Protein AF-0000000066932330 (afdb_homodimer)

Radius of gyration: 17.13 Å; Cα contacts (8 Å, |Δi|>4): 441; chains: 2; bounding box: 36×44×40 Å

InterPro domains:
  IPR007138 Antibiotic biosynthesis monooxygenase domain [PF03992] (17-86)
  IPR007138 Antibiotic biosynthesis monooxygenase domain [PS51725] (13-103)
  IPR011008 Dimeric alpha-beta barrel [SSF54909] (15-102)

Nearest PDB structures (foldseek):
  1x7v-assembly3_C  TM=9.045E-01  e=4.503E-08  Pseudomonas aeruginosa
  4dpo-assembly1_B  TM=8.672E-01  e=2.760E-07  Methanosarcina mazei Go1
  4zos-assembly1_C  TM=8.569E-01  e=6.624E-07  Yersinia enterocolitica subsp. enterocolitica 8081
  4hl9-assembly4_H  TM=8.997E-01  e=1.318E-06  Rhodospirillum rubrum ATCC 11170
  4zos-assembly2_B  TM=8.573E-01  e=3.162E-06  Yersinia enterocolitica subsp. enterocolitica 8081

pLDDT: mean 97.31, std 4.29, range [65.5, 98.94]

Solvent-accessible surface area (backbone atoms only — not comparable to full-atom values): 11302 Å² total; per-residue (Å²): 104,78,77,64,72,66,87,69,52,70,50,64,36,33,38,45,39,61,44,41,30,28,91,93,22,29,71,61,39,47,52,41,51,18,43,42,45,41,54,46,76,75,34,87,36,48,76,42,77,46,42,25,59,38,92,89,40,73,38,35,32,46,38,40,34,27,30,57,16,35,68,38,48,54,52,53,62,65,32,67,58,38,47,49,48,49,62,59,74,29,58,62,55,75,53,72,53,42,78,34,52,69,64,61,59,103,104,78,76,64,73,65,86,68,52,70,50,63,35,32,37,44,38,61,44,42,31,26,91,92,22,28,70,61,40,47,53,42,52,17,42,41,45,40,54,44,76,75,34,87,36,47,77,41,78,46,43,26,59,37,90,89,39,73,38,35,32,45,39,41,35,28,30,56,16,35,67,37,49,55,53,53,61,64,33,68,57,38,47,50,48,49,60,59,74,30,58,60,55,73,52,71,52,42,80,33,52,68,63,60,57,103

Foldseek 3Di:
DDADDDDWFAAKWKKWWKFFFDVPCLVVLVVLLVVLVVVVVPQPQKPDWDKDADPVHSRMITTMTMGRTDVSVVVSCPDPSNVCSV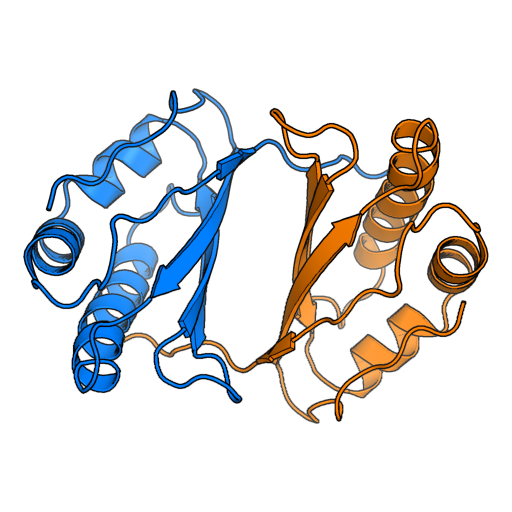VVNTTPDHMYMDIGHDDDDD/DDADDDDWFAAKWKKWWKFFFDVPCLVVLVVLLVVLVVVVVPQPQKPDWDKDADPVHSRMITTMTMGRTDVSVVVSCPDPSNVCSVVVNGTPDHMYMDIGHDDDDD

Structure (mmCIF, N/CA/C/O backbone):
data_AF-0000000066932330-model_v1
#
loop_
_entity.id
_entity.type
_entity.pdbx_description
1 polymer 'ABM domain-containing protein'
#
loop_
_atom_site.group_PDB
_atom_site.id
_atom_site.type_symbol
_atom_site.label_atom_id
_atom_site.label_alt_id
_atom_site.label_comp_id
_atom_site.label_asym_id
_atom_site.label_entity_id
_atom_site.label_seq_id
_atom_site.pdbx_PDB_ins_code
_atom_site.Cartn_x
_atom_site.Cartn_y
_atom_site.Cartn_z
_atom_site.occupancy
_atom_site.B_iso_or_equiv
_atom_site.auth_seq_id
_atom_site.auth_comp_id
_atom_site.auth_asym_id
_atom_site.auth_atom_id
_atom_site.pdbx_PDB_model_num
ATOM 1 N N . MET A 1 1 ? 3.508 -11.891 -22.109 1 65.5 1 MET A N 1
ATOM 2 C CA . MET A 1 1 ? 3.492 -10.438 -22.25 1 65.5 1 MET A CA 1
ATOM 3 C C . MET A 1 1 ? 4.676 -9.812 -21.516 1 65.5 1 MET A C 1
ATOM 5 O O . MET A 1 1 ? 5.141 -10.344 -20.516 1 65.5 1 MET A O 1
ATOM 9 N N . SER A 1 2 ? 5.246 -8.906 -22.203 1 75.62 2 SER A N 1
ATOM 10 C CA . SER A 1 2 ? 6.438 -8.289 -21.641 1 75.62 2 SER A CA 1
ATOM 11 C C . SER A 1 2 ? 6.07 -7.242 -20.578 1 75.62 2 SER A C 1
ATOM 13 O O . SER A 1 2 ? 5.148 -6.449 -20.781 1 75.62 2 SER A O 1
ATOM 15 N N . VAL A 1 3 ? 6.613 -7.41 -19.359 1 81.19 3 VAL A N 1
ATOM 16 C CA . VAL A 1 3 ? 6.441 -6.379 -18.344 1 81.19 3 VAL A CA 1
ATOM 17 C C . VAL A 1 3 ? 7.504 -5.297 -18.516 1 81.19 3 VAL A C 1
ATOM 19 O O . VAL A 1 3 ? 8.703 -5.59 -18.547 1 81.19 3 VAL A O 1
ATOM 22 N N . GLU A 1 4 ? 7.039 -4.09 -18.797 1 88.88 4 GLU A N 1
ATOM 23 C CA . GLU A 1 4 ? 7.953 -2.959 -18.891 1 88.88 4 GLU A CA 1
ATOM 24 C C . GLU A 1 4 ? 8.07 -2.219 -17.562 1 88.88 4 GLU A C 1
ATOM 26 O O . GLU A 1 4 ? 7.062 -1.93 -16.922 1 88.88 4 GLU A O 1
ATOM 31 N N . PHE A 1 5 ? 9.336 -1.978 -17.281 1 94.88 5 PHE A N 1
ATOM 32 C CA . PHE A 1 5 ? 9.578 -1.285 -16.016 1 94.88 5 PHE A CA 1
ATOM 33 C C . PHE A 1 5 ? 10.117 0.12 -16.266 1 94.88 5 PHE A C 1
ATOM 35 O O . PHE A 1 5 ? 10.875 0.339 -17.219 1 94.88 5 PHE A O 1
ATOM 42 N N . PRO A 1 6 ? 9.68 1.062 -15.492 1 95.69 6 PRO A N 1
ATOM 43 C CA . PRO A 1 6 ? 10.406 2.332 -15.5 1 95.69 6 PRO A CA 1
ATOM 44 C C . PRO A 1 6 ? 11.867 2.182 -15.07 1 95.69 6 PRO A C 1
ATOM 46 O O . PRO A 1 6 ? 12.273 1.105 -14.625 1 95.69 6 PRO A O 1
ATOM 49 N N . PRO A 1 7 ? 12.672 3.223 -15.273 1 96.94 7 PRO A N 1
ATOM 50 C CA . PRO A 1 7 ? 14.047 3.135 -14.766 1 96.94 7 PRO A CA 1
ATOM 51 C C . PRO A 1 7 ? 14.102 2.727 -13.297 1 96.94 7 PRO A C 1
ATOM 53 O O . PRO A 1 7 ? 13.352 3.25 -12.477 1 96.94 7 PRO A O 1
ATOM 56 N N . ILE A 1 8 ? 14.883 1.851 -13.008 1 98.06 8 ILE A N 1
ATOM 57 C CA . ILE A 1 8 ? 14.961 1.277 -11.672 1 98.06 8 ILE A CA 1
ATOM 58 C C . ILE A 1 8 ? 15.891 2.123 -10.797 1 98.06 8 ILE A C 1
ATOM 60 O O . ILE A 1 8 ? 17.062 2.297 -11.125 1 98.06 8 ILE A O 1
ATOM 64 N N . PRO A 1 9 ? 15.461 2.566 -9.695 1 98.56 9 PRO A N 1
ATOM 65 C CA . PRO A 1 9 ? 16.312 3.375 -8.828 1 98.56 9 PRO A CA 1
ATOM 66 C C . PRO A 1 9 ? 17.453 2.568 -8.203 1 98.56 9 PRO A C 1
ATOM 68 O O . PRO A 1 9 ? 17.266 1.4 -7.852 1 98.56 9 PRO A O 1
ATOM 71 N N . GLU A 1 10 ? 18.562 3.246 -7.941 1 98.44 10 GLU A N 1
ATOM 72 C CA . GLU A 1 10 ? 19.703 2.602 -7.316 1 98.44 10 GLU A CA 1
ATOM 73 C C . GLU A 1 10 ? 19.5 2.441 -5.812 1 98.44 10 GLU A C 1
ATOM 75 O O . GLU A 1 10 ? 19.922 1.447 -5.223 1 98.44 10 GLU A O 1
ATOM 80 N N . GLY A 1 11 ? 18.922 3.375 -5.18 1 98.44 11 GLY A N 1
ATOM 81 C CA . GLY A 1 11 ? 18.641 3.303 -3.754 1 98.44 11 GLY A CA 1
ATOM 82 C C . GLY A 1 11 ? 17.266 2.732 -3.449 1 98.44 11 GLY A C 1
ATOM 83 O O . GLY A 1 11 ? 16.594 2.217 -4.344 1 98.44 11 GLY A O 1
ATOM 84 N N . GLN A 1 12 ? 16.875 2.82 -2.16 1 98.81 12 GLN A N 1
ATOM 85 C CA . GLN A 1 12 ? 15.602 2.26 -1.726 1 98.81 12 GLN A CA 1
ATOM 86 C C . GLN A 1 12 ? 1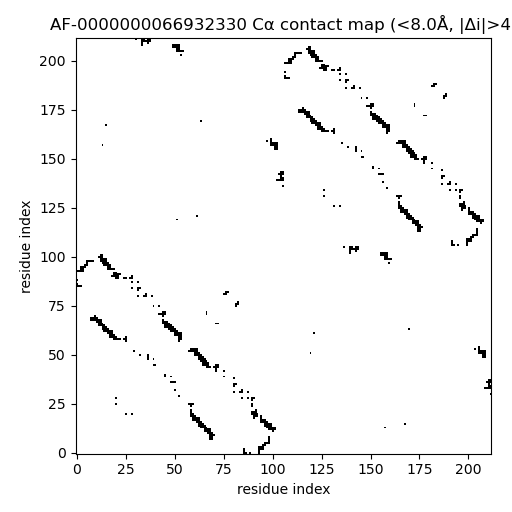4.43 2.924 -2.451 1 98.81 12 GLN A C 1
ATOM 88 O O . GLN A 1 12 ? 14.414 4.145 -2.615 1 98.81 12 GLN A O 1
ATOM 93 N N . PHE A 1 13 ? 13.461 2.127 -2.898 1 98.88 13 PHE A N 1
ATOM 94 C CA . PHE A 1 13 ? 12.281 2.672 -3.559 1 98.88 13 PHE A CA 1
ATOM 95 C C . PHE A 1 13 ? 11.047 1.823 -3.256 1 98.88 13 PHE A C 1
ATOM 97 O O . PHE A 1 13 ? 11.164 0.736 -2.686 1 98.88 13 PHE A O 1
ATOM 104 N N 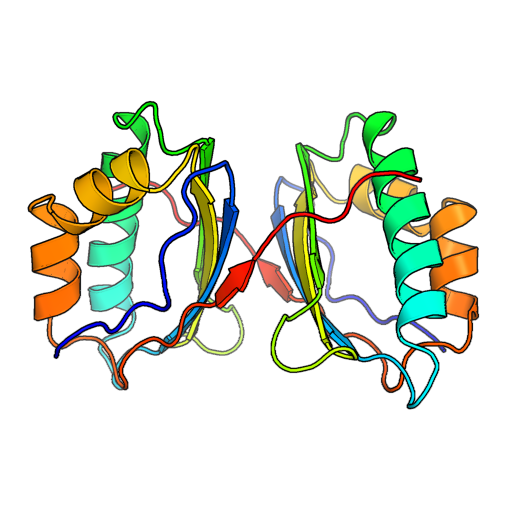. GLU A 1 14 ? 9.906 2.453 -3.592 1 98.94 14 GLU A N 1
ATOM 105 C CA . GLU A 1 14 ? 8.609 1.797 -3.453 1 98.94 14 GLU A CA 1
ATOM 106 C C . GLU A 1 14 ? 7.957 1.57 -4.812 1 98.94 14 GLU A C 1
ATOM 108 O O . GLU A 1 14 ? 8.102 2.393 -5.719 1 98.94 14 GLU A O 1
ATOM 113 N N . LEU A 1 15 ? 7.316 0.416 -4.926 1 98.88 15 LEU A N 1
ATOM 114 C CA . LEU A 1 15 ? 6.566 0.069 -6.125 1 98.88 15 LEU A CA 1
ATOM 115 C C . LEU A 1 15 ? 5.066 0.039 -5.836 1 98.88 15 LEU A C 1
ATOM 117 O O . LEU A 1 15 ? 4.629 -0.578 -4.863 1 98.88 15 LEU A O 1
ATOM 121 N N . TYR A 1 16 ? 4.254 0.833 -6.582 1 98.81 16 TYR A N 1
ATOM 122 C CA . TYR A 1 16 ? 2.797 0.838 -6.566 1 98.81 16 TYR A CA 1
ATOM 123 C C . TYR A 1 16 ? 2.236 0.376 -7.906 1 98.81 16 TYR A C 1
ATOM 125 O O . TYR A 1 16 ? 2.645 0.867 -8.961 1 98.81 16 TYR A O 1
ATOM 133 N N . ALA A 1 17 ? 1.302 -0.577 -7.867 1 98.31 17 ALA A N 1
ATOM 134 C CA . ALA A 1 17 ? 0.747 -1.07 -9.125 1 98.31 17 ALA A CA 1
ATOM 135 C C . ALA A 1 17 ? -0.633 -1.686 -8.914 1 98.31 17 ALA A C 1
ATOM 137 O O . ALA A 1 17 ? -1.008 -2.01 -7.785 1 98.31 17 ALA A O 1
ATOM 138 N N . ASP A 1 18 ? -1.392 -1.74 -9.961 1 98.44 18 ASP A N 1
ATOM 139 C CA . ASP A 1 18 ? -2.619 -2.52 -10.078 1 98.44 18 ASP A CA 1
ATOM 140 C C . ASP A 1 18 ? -2.465 -3.631 -11.117 1 98.44 18 ASP A C 1
ATOM 142 O O . ASP A 1 18 ? -1.883 -3.418 -12.18 1 98.44 18 ASP A O 1
ATOM 146 N N . LEU A 1 19 ? -2.889 -4.785 -10.695 1 98.56 19 LEU A N 1
ATOM 147 C CA . LEU A 1 19 ? -2.943 -5.914 -11.617 1 98.56 19 LEU A CA 1
ATOM 148 C C . LEU A 1 19 ? -4.387 -6.301 -11.914 1 98.56 19 LEU A C 1
ATOM 150 O O . LEU A 1 19 ? -5.234 -6.305 -11.023 1 98.56 19 LEU A O 1
ATOM 154 N N . TYR A 1 20 ? -4.652 -6.59 -13.195 1 98.62 20 TYR A N 1
ATOM 155 C CA . TYR A 1 20 ? -5.98 -7.035 -13.602 1 98.62 20 TYR A CA 1
ATOM 156 C C . TYR A 1 20 ? -5.91 -8.391 -14.297 1 98.62 20 TYR A C 1
ATOM 158 O O . TYR A 1 20 ? -5.188 -8.562 -15.281 1 98.62 20 TYR A O 1
ATOM 166 N N . ALA A 1 21 ? -6.668 -9.336 -13.758 1 98.75 21 ALA A N 1
ATOM 167 C CA . ALA A 1 21 ? -6.77 -10.664 -14.359 1 98.75 21 ALA A CA 1
ATOM 168 C C . ALA A 1 21 ? -7.727 -10.664 -15.547 1 98.75 21 ALA A C 1
ATOM 170 O O . ALA A 1 21 ? -8.688 -9.891 -15.578 1 98.75 21 ALA A O 1
ATOM 171 N N . LYS A 1 22 ? -7.438 -11.562 -16.484 1 98.5 22 LYS A N 1
ATOM 172 C CA . LYS A 1 22 ? -8.438 -11.875 -17.5 1 98.5 22 LYS A CA 1
ATOM 173 C C . LYS A 1 22 ? -9.695 -12.453 -16.875 1 98.5 22 LYS A C 1
ATOM 175 O O . LYS A 1 22 ? -9.641 -13.07 -15.812 1 98.5 22 LYS A O 1
ATOM 180 N N . ASP A 1 23 ? -10.805 -12.219 -17.594 1 98 23 ASP A N 1
ATOM 181 C CA . ASP A 1 23 ? -12.055 -12.797 -17.109 1 98 23 ASP A CA 1
ATOM 182 C C . ASP A 1 23 ? -11.906 -14.297 -16.875 1 98 23 ASP A C 1
ATOM 184 O O . ASP A 1 23 ? -11.414 -15.023 -17.734 1 98 23 ASP A O 1
ATOM 188 N N . GLY A 1 24 ? -12.266 -14.688 -15.625 1 97.38 24 GLY A N 1
ATOM 189 C CA . GLY A 1 24 ? -12.242 -16.094 -15.281 1 97.38 24 GLY A CA 1
ATOM 190 C C . GLY A 1 24 ? -10.883 -16.578 -14.812 1 97.38 24 GLY A C 1
ATOM 191 O O . GLY A 1 24 ? -10.719 -17.734 -14.422 1 97.38 24 GLY A O 1
ATOM 192 N N . ARG A 1 25 ? -9.914 -15.688 -14.742 1 98.25 25 ARG A N 1
ATOM 193 C CA . ARG A 1 25 ? -8.555 -16.109 -14.406 1 98.25 25 ARG A CA 1
ATOM 194 C C . ARG A 1 25 ? -8.117 -15.523 -13.07 1 98.25 25 ARG A C 1
ATOM 196 O O . ARG A 1 25 ? -6.93 -15.555 -12.734 1 98.25 25 ARG A O 1
ATOM 203 N N . GLY A 1 26 ? -9.031 -14.945 -12.375 1 98.38 26 GLY A N 1
ATOM 204 C CA . GLY A 1 26 ? -8.711 -14.328 -11.094 1 98.38 26 GLY A CA 1
ATOM 205 C C . GLY A 1 26 ? -8.023 -15.281 -10.133 1 98.38 26 GLY A C 1
ATOM 206 O O . GLY A 1 26 ? -6.98 -14.953 -9.562 1 98.38 26 GLY A O 1
ATOM 207 N N . ASP A 1 27 ? -8.625 -16.469 -9.922 1 98.56 27 ASP A N 1
ATOM 208 C CA . ASP A 1 27 ? -8.055 -17.453 -9.016 1 98.56 27 ASP A CA 1
ATOM 209 C C . ASP A 1 27 ? -6.684 -17.922 -9.5 1 98.56 27 ASP A C 1
ATOM 211 O O . ASP A 1 27 ? -5.785 -18.172 -8.688 1 98.56 27 ASP A O 1
ATOM 215 N N . ASP A 1 28 ? -6.566 -18.094 -10.781 1 98.31 28 ASP A N 1
ATOM 216 C CA . ASP A 1 28 ? -5.289 -18.469 -11.375 1 98.31 28 ASP A CA 1
ATOM 217 C C . ASP A 1 28 ? -4.215 -17.422 -11.086 1 98.31 28 ASP A C 1
ATOM 219 O O . ASP A 1 28 ? -3.121 -17.766 -10.625 1 98.31 28 ASP A O 1
ATOM 223 N N . LEU A 1 29 ? -4.539 -16.172 -11.344 1 98.62 29 LEU A N 1
ATOM 224 C CA . LEU A 1 29 ? -3.605 -15.086 -11.055 1 98.62 29 LEU A CA 1
ATOM 225 C C . LEU A 1 29 ? -3.232 -15.062 -9.578 1 98.62 29 LEU A C 1
ATOM 227 O O . LEU A 1 29 ? -2.061 -14.906 -9.234 1 98.62 29 LEU A O 1
ATOM 231 N N . GLU A 1 30 ? -4.195 -15.234 -8.75 1 98.81 30 GLU A N 1
ATOM 232 C CA . GLU A 1 30 ? -3.93 -15.234 -7.316 1 98.81 30 GLU A CA 1
ATOM 233 C C . GLU A 1 30 ? -2.887 -16.297 -6.953 1 98.81 30 GLU A C 1
ATOM 235 O O . GLU A 1 30 ? -2.01 -16.047 -6.121 1 98.81 30 GLU A O 1
ATOM 240 N N . ARG A 1 31 ? -3.002 -17.438 -7.535 1 98.75 31 ARG A N 1
ATOM 241 C CA . ARG A 1 31 ? -2.053 -18.5 -7.234 1 98.75 31 ARG A CA 1
ATOM 242 C C . ARG A 1 31 ? -0.626 -18.078 -7.562 1 98.75 31 ARG A C 1
ATOM 244 O O . ARG A 1 31 ? 0.295 -18.312 -6.781 1 98.75 31 ARG A O 1
ATOM 251 N N . TYR A 1 32 ? -0.426 -17.453 -8.703 1 98.69 32 TYR A N 1
ATOM 252 C CA . TYR A 1 32 ? 0.896 -16.953 -9.078 1 98.69 32 TYR A CA 1
ATOM 253 C C . TYR A 1 32 ? 1.373 -15.891 -8.094 1 98.69 32 TYR A C 1
ATOM 255 O O . TYR A 1 32 ? 2.543 -15.875 -7.703 1 98.69 32 TYR A O 1
ATOM 263 N N . LEU A 1 33 ? 0.458 -15.023 -7.691 1 98.81 33 LEU A N 1
ATOM 264 C CA . LEU A 1 33 ? 0.828 -13.922 -6.809 1 98.81 33 LEU A CA 1
ATOM 265 C C . LEU A 1 33 ? 1.19 -14.43 -5.418 1 98.81 33 LEU A C 1
ATOM 267 O O . LEU A 1 33 ? 2.111 -13.914 -4.781 1 98.81 33 LEU A O 1
ATOM 271 N N . ARG A 1 34 ? 0.48 -15.438 -4.973 1 98.88 34 ARG A N 1
ATOM 272 C CA . ARG A 1 34 ? 0.799 -16.047 -3.686 1 98.88 34 ARG A CA 1
ATOM 273 C C . ARG A 1 34 ? 2.156 -16.734 -3.727 1 98.88 34 ARG A C 1
ATOM 275 O O . ARG A 1 34 ? 2.875 -16.766 -2.727 1 98.88 34 ARG A O 1
ATOM 282 N N . ALA A 1 35 ? 2.514 -17.328 -4.82 1 98.81 35 ALA A N 1
ATOM 283 C CA . ALA A 1 35 ? 3.842 -17.906 -4.996 1 98.81 35 ALA A CA 1
ATOM 284 C C . ALA A 1 35 ? 4.922 -16.828 -4.934 1 98.81 35 ALA A C 1
ATOM 286 O O . ALA A 1 35 ? 5.992 -17.047 -4.359 1 98.81 35 ALA A O 1
ATOM 287 N N . LEU A 1 36 ? 4.684 -15.695 -5.547 1 98.75 36 LEU A N 1
ATOM 288 C CA . LEU A 1 36 ? 5.617 -14.578 -5.477 1 98.75 36 LEU A CA 1
ATOM 289 C C . LEU A 1 36 ? 5.785 -14.102 -4.035 1 98.75 36 LEU A C 1
ATOM 291 O O . LEU A 1 36 ? 6.902 -13.805 -3.604 1 98.75 36 LEU A O 1
ATOM 295 N N . LYS A 1 37 ? 4.672 -14 -3.363 1 98.69 37 LYS A N 1
ATOM 296 C CA . LYS A 1 37 ? 4.742 -13.609 -1.957 1 98.69 37 LYS A CA 1
ATOM 297 C C . LYS A 1 37 ? 5.648 -14.555 -1.169 1 98.69 37 LYS A C 1
ATOM 299 O O . LYS A 1 37 ? 6.488 -14.102 -0.388 1 98.69 37 LYS A O 1
ATOM 304 N N . ARG A 1 38 ? 5.48 -15.836 -1.378 1 98.62 38 ARG A N 1
ATOM 305 C CA . ARG A 1 38 ? 6.328 -16.812 -0.714 1 98.62 38 ARG A CA 1
ATOM 306 C C . ARG A 1 38 ? 7.797 -16.609 -1.066 1 98.62 38 ARG A C 1
ATOM 308 O O . ARG A 1 38 ? 8.664 -16.625 -0.189 1 98.62 38 ARG A O 1
ATOM 315 N N . LEU A 1 39 ? 8.094 -16.391 -2.279 1 98.62 39 LEU A N 1
ATOM 316 C CA . LEU A 1 39 ? 9.453 -16.172 -2.76 1 98.62 39 LEU A CA 1
ATOM 317 C C . LEU A 1 39 ? 10.117 -15.016 -2.021 1 98.62 39 LEU A C 1
ATOM 319 O O . LEU A 1 39 ? 11.266 -15.117 -1.601 1 98.62 39 LEU A O 1
ATOM 323 N N . THR A 1 40 ? 9.391 -13.891 -1.846 1 98.44 40 THR A N 1
ATOM 324 C CA . THR A 1 40 ? 9.984 -12.664 -1.331 1 98.44 40 THR A CA 1
ATOM 325 C C . THR A 1 40 ? 10.367 -12.82 0.137 1 98.44 40 THR A C 1
ATOM 327 O O . THR A 1 40 ? 11.172 -12.047 0.657 1 98.44 40 THR A O 1
ATOM 330 N N . GLU A 1 41 ? 9.805 -13.844 0.812 1 97.25 41 GLU A N 1
ATOM 331 C CA . GLU A 1 41 ? 10.18 -14.117 2.195 1 97.25 41 GLU A CA 1
ATOM 332 C C . GLU A 1 41 ? 11.656 -14.5 2.303 1 97.25 41 GLU A C 1
ATOM 334 O O . GLU A 1 41 ? 12.258 -14.359 3.367 1 97.25 41 GLU A O 1
ATOM 339 N N . SER A 1 42 ? 12.219 -14.953 1.206 1 97.31 42 SER A N 1
ATOM 340 C CA . SER A 1 42 ? 13.609 -15.391 1.217 1 97.31 42 SER A CA 1
ATOM 341 C C . SER A 1 42 ? 14.508 -14.398 0.488 1 97.31 42 SER A C 1
ATOM 343 O O . SER A 1 42 ? 15.695 -14.672 0.271 1 97.31 42 SER A O 1
ATOM 345 N N . GLU A 1 43 ? 14.039 -13.234 0.158 1 98.44 43 GLU A N 1
ATOM 346 C CA . GLU A 1 43 ? 14.789 -12.219 -0.582 1 98.44 43 GLU A CA 1
ATOM 347 C C . GLU A 1 43 ? 15.125 -11.023 0.304 1 98.44 43 GLU A C 1
ATOM 349 O O . GLU A 1 43 ? 14.312 -10.109 0.456 1 98.44 43 GLU A O 1
ATOM 354 N N . PRO A 1 44 ? 16.312 -10.992 0.817 1 96.81 44 PRO A N 1
ATOM 355 C CA . PRO A 1 44 ? 16.656 -9.992 1.837 1 96.81 44 PRO A CA 1
ATOM 356 C C . PRO A 1 44 ? 16.516 -8.562 1.327 1 96.81 44 PRO A C 1
ATOM 358 O O . PRO A 1 44 ? 16.328 -7.637 2.119 1 96.81 44 PRO A O 1
ATOM 361 N N . GLY A 1 45 ? 16.625 -8.305 -0.016 1 98.38 45 GLY A N 1
ATOM 362 C CA . GLY A 1 45 ? 16.516 -6.961 -0.563 1 98.38 45 GLY A CA 1
ATOM 363 C C . GLY A 1 45 ? 15.086 -6.516 -0.776 1 98.38 45 GLY A C 1
ATOM 364 O O . GLY A 1 45 ? 14.836 -5.395 -1.224 1 98.38 45 GLY A O 1
ATOM 365 N N . VAL A 1 46 ? 14.109 -7.426 -0.5 1 98.69 46 VAL A N 1
ATOM 366 C CA . VAL A 1 46 ? 12.688 -7.09 -0.509 1 98.69 46 VAL A CA 1
ATOM 367 C C . VAL A 1 46 ? 12.234 -6.734 0.904 1 98.69 46 VAL A C 1
ATOM 369 O O . VAL A 1 46 ? 12.109 -7.613 1.762 1 98.69 46 VAL A O 1
ATOM 372 N N . LEU A 1 47 ? 11.922 -5.5 1.149 1 98.62 47 LEU A N 1
ATOM 373 C CA . LEU A 1 47 ? 11.617 -4.996 2.484 1 98.62 47 LEU A CA 1
ATOM 374 C C . LEU A 1 47 ? 10.133 -5.137 2.791 1 98.62 47 LEU A C 1
ATOM 376 O O . LEU A 1 47 ? 9.742 -5.289 3.953 1 98.62 47 LEU A O 1
ATOM 380 N N . GLU A 1 48 ? 9.375 -4.922 1.8 1 98.62 48 GLU A N 1
ATOM 381 C CA . GLU A 1 48 ? 7.926 -5.086 1.861 1 98.62 48 GLU A CA 1
ATOM 382 C C . GLU A 1 48 ? 7.379 -5.664 0.56 1 98.62 48 GLU A C 1
ATOM 384 O O . GLU A 1 48 ? 7.82 -5.289 -0.527 1 98.62 48 GLU A O 1
ATOM 389 N N . TYR A 1 49 ? 6.465 -6.637 0.669 1 98.81 49 TYR A N 1
ATOM 390 C CA . TYR A 1 49 ? 5.746 -7.219 -0.458 1 98.81 49 TYR A CA 1
ATOM 391 C C . TYR A 1 49 ? 4.289 -7.488 -0.096 1 98.81 49 TYR A C 1
ATOM 393 O O . TYR A 1 49 ? 3.963 -8.555 0.437 1 98.81 49 TYR A O 1
ATOM 401 N N . ALA A 1 50 ? 3.457 -6.539 -0.469 1 98.81 50 ALA A N 1
ATOM 402 C CA . ALA A 1 50 ? 2.043 -6.609 -0.11 1 98.81 50 ALA A CA 1
ATOM 403 C C . ALA A 1 50 ? 1.166 -6.723 -1.354 1 98.81 50 ALA A C 1
ATOM 405 O O . ALA A 1 50 ? 1.324 -5.953 -2.305 1 98.81 50 ALA A O 1
ATOM 406 N N . ILE A 1 51 ? 0.269 -7.676 -1.361 1 98.88 51 ILE A N 1
ATOM 407 C CA . ILE A 1 51 ? -0.72 -7.871 -2.416 1 98.88 51 ILE A CA 1
ATOM 408 C C . ILE A 1 51 ? -2.074 -8.211 -1.798 1 98.88 51 ILE A C 1
ATOM 410 O O . ILE A 1 51 ? -2.154 -9.016 -0.868 1 98.88 51 ILE A O 1
ATOM 414 N N . ALA A 1 52 ? -3.045 -7.594 -2.316 1 98.94 52 ALA A N 1
ATOM 415 C CA . ALA A 1 52 ? -4.41 -7.906 -1.896 1 98.94 52 ALA A CA 1
ATOM 416 C C . ALA A 1 52 ? -5.355 -7.949 -3.094 1 98.94 52 ALA A C 1
ATOM 418 O O . ALA A 1 52 ? -5.211 -7.164 -4.031 1 98.94 52 ALA A O 1
ATOM 419 N N . ARG A 1 53 ? -6.277 -8.883 -2.971 1 98.88 53 ARG A N 1
ATOM 420 C CA . ARG A 1 53 ? -7.348 -8.953 -3.963 1 98.88 53 ARG A CA 1
ATOM 421 C C . ARG A 1 53 ? -8.508 -8.031 -3.582 1 98.88 53 ARG A C 1
ATOM 423 O O . ARG A 1 53 ? -8.906 -7.984 -2.418 1 98.88 53 ARG A O 1
ATOM 430 N N . ASP A 1 54 ? -9.039 -7.328 -4.605 1 98.62 54 ASP A N 1
ATOM 431 C CA . ASP A 1 54 ? -10.117 -6.375 -4.387 1 98.62 54 ASP A CA 1
ATOM 432 C C . ASP A 1 54 ? -11.422 -7.094 -4.047 1 98.62 54 ASP A C 1
ATOM 434 O O . ASP A 1 54 ? -11.836 -8.008 -4.766 1 98.62 54 ASP A O 1
ATOM 438 N N . ASP A 1 55 ? -12.102 -6.637 -3.014 1 96.69 55 ASP A N 1
ATOM 439 C CA . ASP A 1 55 ? -13.328 -7.293 -2.561 1 96.69 55 ASP A CA 1
ATOM 440 C C . ASP A 1 55 ? -14.477 -7.031 -3.527 1 96.69 55 ASP A C 1
ATOM 442 O O . ASP A 1 55 ? -15.398 -7.848 -3.643 1 96.69 55 ASP A O 1
ATOM 446 N N . GLU A 1 56 ? -14.414 -5.918 -4.238 1 96.38 56 GLU A N 1
ATOM 447 C CA . GLU A 1 56 ? -15.523 -5.512 -5.098 1 96.38 56 GLU A CA 1
ATOM 448 C C . GLU A 1 56 ? -15.273 -5.91 -6.551 1 96.38 56 GLU A C 1
ATOM 450 O O . GLU A 1 56 ? -16.203 -5.93 -7.359 1 96.38 56 GLU A O 1
ATOM 455 N N . ASN A 1 57 ? -14.039 -6.137 -6.914 1 97.81 57 ASN A N 1
ATOM 456 C CA . ASN A 1 57 ? -13.641 -6.594 -8.242 1 97.81 57 ASN A CA 1
ATOM 457 C C . ASN A 1 57 ? -12.68 -7.777 -8.164 1 97.81 57 ASN A C 1
ATOM 459 O O . ASN A 1 57 ? -11.469 -7.59 -8.039 1 97.81 57 ASN A O 1
ATOM 463 N N . PRO A 1 58 ? -13.234 -8.922 -8.305 1 96.88 58 PRO A N 1
ATOM 464 C CA . PRO A 1 58 ? -12.438 -10.117 -8.055 1 96.88 58 PRO A CA 1
ATOM 465 C C . PRO A 1 58 ? -11.281 -10.281 -9.039 1 96.88 58 PRO A C 1
ATOM 467 O O . PRO A 1 58 ? -10.414 -11.141 -8.844 1 96.88 58 PRO A O 1
ATOM 470 N N . ASN A 1 59 ? -11.234 -9.5 -10.102 1 98.62 59 ASN A N 1
ATOM 471 C CA . ASN A 1 59 ? -10.141 -9.57 -11.07 1 98.62 59 ASN A CA 1
ATOM 472 C C . ASN A 1 59 ? -9.078 -8.516 -10.789 1 98.62 59 ASN A C 1
ATOM 474 O O . ASN A 1 59 ? -8.062 -8.445 -11.492 1 98.62 59 ASN A O 1
ATOM 478 N N . HIS A 1 60 ? -9.242 -7.684 -9.812 1 98.81 60 HIS A N 1
ATOM 479 C CA . HIS A 1 60 ? -8.344 -6.574 -9.516 1 98.81 60 HIS A CA 1
ATOM 480 C C . HIS A 1 60 ? -7.504 -6.859 -8.273 1 98.81 60 HIS A C 1
ATOM 482 O O . HIS A 1 60 ? -8.047 -7.223 -7.227 1 98.81 60 HIS A O 1
ATOM 488 N N . PHE A 1 61 ? -6.191 -6.766 -8.398 1 98.94 61 PHE A N 1
ATOM 489 C CA . PHE A 1 61 ? -5.246 -6.918 -7.297 1 98.94 61 PHE A CA 1
ATOM 490 C C . PHE A 1 61 ? -4.461 -5.629 -7.074 1 98.94 61 PHE A C 1
ATOM 492 O O . PHE A 1 61 ? -4.004 -5.004 -8.031 1 98.94 61 PHE A O 1
ATOM 499 N N . HIS A 1 62 ? -4.32 -5.207 -5.871 1 98.88 62 HIS A N 1
ATOM 500 C CA . HIS A 1 62 ? -3.525 -4.059 -5.449 1 98.88 62 HIS A CA 1
ATOM 501 C C . HIS A 1 62 ? -2.154 -4.488 -4.941 1 98.88 62 HIS A C 1
ATOM 503 O O . HIS A 1 62 ? -2.049 -5.426 -4.145 1 98.88 62 HIS A O 1
ATOM 509 N N . VAL A 1 63 ? -1.107 -3.773 -5.395 1 98.94 63 VAL A N 1
ATOM 510 C CA . VAL A 1 63 ? 0.254 -4.195 -5.078 1 98.94 63 VAL A CA 1
ATOM 511 C C . VAL A 1 63 ? 1.035 -3.025 -4.484 1 98.94 63 VAL A C 1
ATOM 513 O O . VAL A 1 63 ? 0.969 -1.905 -4.996 1 98.94 63 VAL A O 1
ATOM 516 N N . PHE A 1 64 ? 1.718 -3.303 -3.438 1 98.94 64 PHE A N 1
ATOM 517 C CA . PHE A 1 64 ? 2.75 -2.439 -2.877 1 98.94 64 PHE A CA 1
ATOM 518 C C . PHE A 1 64 ? 4.016 -3.234 -2.574 1 98.94 64 PHE A C 1
ATOM 520 O O . PHE A 1 64 ? 3.951 -4.301 -1.956 1 98.94 64 PHE A O 1
ATOM 527 N N . GLU A 1 65 ? 5.148 -2.754 -2.988 1 98.94 65 GLU A N 1
ATOM 528 C CA . GLU A 1 65 ? 6.445 -3.365 -2.719 1 98.94 65 GLU A CA 1
ATOM 529 C C . GLU A 1 65 ? 7.48 -2.314 -2.328 1 98.94 65 GLU A C 1
ATOM 531 O O . GLU A 1 65 ? 7.363 -1.147 -2.707 1 98.94 65 GLU A O 1
ATOM 536 N N . ARG A 1 66 ? 8.5 -2.738 -1.58 1 98.94 66 ARG A N 1
ATOM 537 C CA . ARG A 1 66 ? 9.641 -1.9 -1.227 1 98.94 66 ARG A CA 1
ATOM 538 C C . ARG A 1 66 ? 10.945 -2.678 -1.343 1 98.94 66 ARG A C 1
ATOM 540 O O . ARG A 1 66 ? 11.062 -3.789 -0.82 1 98.94 66 ARG A O 1
ATOM 547 N N . TYR A 1 67 ? 11.914 -2.031 -2.027 1 98.94 67 TYR A N 1
ATOM 548 C CA . TYR A 1 67 ? 13.195 -2.674 -2.279 1 98.94 67 TYR A CA 1
ATOM 549 C C . TYR A 1 67 ? 14.344 -1.82 -1.754 1 98.94 67 TYR A C 1
ATOM 551 O O . TYR A 1 67 ? 14.25 -0.591 -1.722 1 98.94 67 TYR A O 1
ATOM 559 N N . THR A 1 68 ? 15.422 -2.547 -1.462 1 98.81 68 THR A N 1
ATOM 560 C CA . THR A 1 68 ? 16.625 -1.846 -1.029 1 98.81 68 THR A CA 1
ATOM 561 C C . THR A 1 68 ? 17.297 -1.129 -2.203 1 98.81 68 THR A C 1
ATOM 563 O O . THR A 1 68 ? 18.141 -0.264 -2.008 1 98.81 68 THR A O 1
ATOM 566 N N . GLY A 1 69 ? 16.953 -1.529 -3.424 1 98.69 69 GLY A N 1
ATOM 567 C CA . GLY A 1 69 ? 17.516 -0.901 -4.602 1 98.69 69 GLY A CA 1
ATOM 568 C C . GLY A 1 69 ? 17.406 -1.759 -5.848 1 98.69 69 GLY A C 1
ATOM 569 O O . GLY A 1 69 ? 16.672 -2.746 -5.867 1 98.69 69 GLY A O 1
ATOM 570 N N . ARG A 1 70 ? 18.156 -1.338 -6.895 1 98.5 70 ARG A N 1
ATOM 571 C CA . ARG A 1 70 ? 18.078 -1.906 -8.234 1 98.5 70 ARG A CA 1
ATOM 572 C C . ARG A 1 70 ? 18.422 -3.393 -8.227 1 98.5 70 ARG A C 1
ATOM 574 O O . ARG A 1 70 ? 17.703 -4.207 -8.805 1 98.5 70 ARG A O 1
ATOM 581 N N . LYS A 1 71 ? 19.469 -3.785 -7.555 1 98.56 71 LYS A N 1
ATOM 582 C CA . LYS A 1 71 ? 19.938 -5.172 -7.559 1 98.56 71 LYS A CA 1
ATOM 583 C C . LYS A 1 71 ? 18.875 -6.102 -6.969 1 98.56 71 LYS A C 1
ATOM 585 O O . LYS A 1 71 ? 18.656 -7.195 -7.488 1 98.56 71 LYS A O 1
ATOM 590 N N . ALA A 1 72 ? 18.266 -5.66 -5.91 1 98.81 72 ALA A N 1
ATOM 591 C CA . ALA A 1 72 ? 17.234 -6.469 -5.27 1 98.81 72 ALA A CA 1
ATOM 592 C C . ALA A 1 72 ? 16.047 -6.695 -6.207 1 98.81 72 ALA A C 1
ATOM 594 O O . ALA A 1 72 ? 15.555 -7.816 -6.328 1 98.81 72 ALA A O 1
ATOM 595 N N . PHE A 1 73 ? 15.641 -5.695 -6.867 1 98.69 73 PHE A N 1
ATOM 596 C CA . PHE A 1 73 ? 14.508 -5.797 -7.781 1 98.69 73 PHE A CA 1
ATOM 597 C C . PHE A 1 73 ? 14.852 -6.684 -8.969 1 98.69 73 PHE A C 1
ATOM 599 O O . PHE A 1 73 ? 14.062 -7.543 -9.359 1 98.69 73 PHE A O 1
ATOM 606 N N . GLU A 1 74 ? 16 -6.457 -9.539 1 98.25 74 GLU A N 1
ATOM 607 C CA . GLU A 1 74 ? 16.438 -7.262 -10.68 1 98.25 74 GLU A CA 1
ATOM 608 C C . GLU A 1 74 ? 16.5 -8.742 -10.32 1 98.25 74 GLU A C 1
ATOM 610 O O . GLU A 1 74 ? 16.141 -9.602 -11.117 1 98.25 74 GLU A O 1
ATOM 615 N N . ALA A 1 75 ? 16.953 -9.078 -9.125 1 98.38 75 ALA A N 1
ATOM 616 C CA . ALA A 1 75 ? 16.969 -10.461 -8.672 1 98.38 75 ALA A CA 1
ATOM 617 C C . ALA A 1 75 ? 15.555 -11.023 -8.562 1 98.38 75 ALA A C 1
ATOM 619 O O . ALA A 1 75 ? 15.297 -12.156 -8.961 1 98.38 75 ALA A O 1
ATOM 620 N N . HIS A 1 76 ? 14.656 -10.188 -8.047 1 98.5 76 HIS A N 1
ATOM 621 C CA . HIS A 1 76 ? 13.266 -10.594 -7.871 1 98.5 76 HIS A CA 1
ATOM 622 C C . HIS A 1 76 ? 12.609 -10.93 -9.211 1 98.5 76 HIS A C 1
ATOM 624 O O . HIS A 1 76 ? 11.961 -11.969 -9.344 1 98.5 76 HIS A O 1
ATOM 630 N N . VAL A 1 77 ? 12.852 -10.117 -10.234 1 97.56 77 VAL A N 1
ATOM 631 C CA . VAL A 1 77 ? 12.133 -10.305 -11.492 1 97.56 77 VAL A CA 1
ATOM 632 C C . VAL A 1 77 ? 12.844 -11.352 -12.344 1 97.56 77 VAL A C 1
ATOM 634 O O . VAL A 1 77 ? 12.312 -11.781 -13.375 1 97.56 77 VAL A O 1
ATOM 637 N N . ALA A 1 78 ? 14.008 -11.758 -11.93 1 97.25 78 ALA A N 1
ATOM 638 C CA . ALA A 1 78 ? 14.734 -12.805 -12.641 1 97.25 78 ALA A CA 1
ATOM 639 C C . ALA A 1 78 ? 14.367 -14.188 -12.102 1 97.25 78 ALA A C 1
ATOM 641 O O . ALA A 1 78 ? 14.68 -15.211 -12.719 1 97.25 78 ALA A O 1
ATOM 642 N N . ALA A 1 79 ? 13.805 -14.227 -10.969 1 98.06 79 ALA A N 1
ATOM 643 C CA . ALA A 1 79 ? 13.477 -15.5 -10.328 1 98.06 79 ALA A CA 1
ATOM 644 C C . ALA A 1 79 ? 12.438 -16.281 -11.133 1 98.06 79 ALA A C 1
ATOM 646 O O . ALA A 1 79 ? 11.617 -15.68 -11.836 1 98.06 79 ALA A O 1
ATOM 647 N N . LYS A 1 80 ? 12.383 -17.625 -11 1 98.38 80 LYS A N 1
ATOM 648 C CA . LYS A 1 80 ? 11.477 -18.5 -11.727 1 98.38 80 LYS A CA 1
ATOM 649 C C . LYS A 1 80 ? 10.016 -18.156 -11.438 1 98.38 80 LYS A C 1
ATOM 651 O O . LYS A 1 80 ? 9.188 -18.141 -12.344 1 98.38 80 LYS A O 1
ATOM 656 N N . GLU A 1 81 ? 9.758 -17.906 -10.18 1 98.19 81 GLU A N 1
ATOM 657 C CA . GLU A 1 81 ? 8.391 -17.594 -9.781 1 98.19 81 GLU A CA 1
ATOM 658 C C . GLU A 1 81 ? 7.867 -16.359 -10.531 1 98.19 81 GLU A C 1
ATOM 660 O O . GLU A 1 81 ? 6.715 -16.328 -10.961 1 98.19 81 GLU A O 1
ATOM 665 N N . PHE A 1 82 ? 8.695 -15.367 -10.664 1 98.12 82 PHE A N 1
ATOM 666 C CA . PHE A 1 82 ? 8.273 -14.164 -11.375 1 98.12 82 PHE A CA 1
ATOM 667 C C . PHE A 1 82 ? 8.102 -14.453 -12.867 1 98.12 82 PHE A C 1
ATOM 669 O O . PHE A 1 82 ? 7.129 -14 -13.477 1 98.12 82 PHE A O 1
ATOM 676 N N . V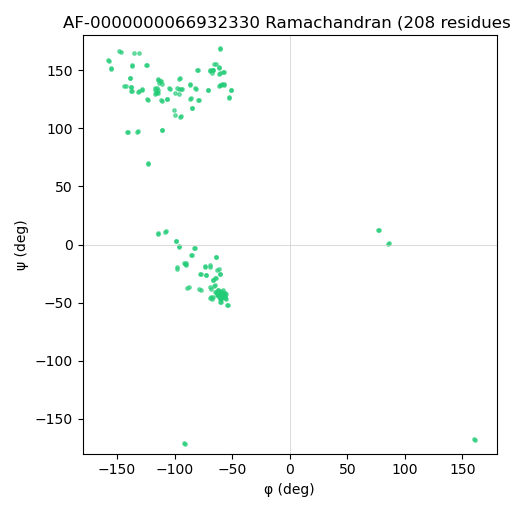AL A 1 83 ? 9.047 -15.125 -13.445 1 97.25 83 VAL A N 1
ATOM 677 C CA . VAL A 1 83 ? 8.977 -15.469 -14.867 1 97.25 83 VAL A CA 1
ATOM 678 C C . VAL A 1 83 ? 7.691 -16.25 -15.141 1 97.25 83 VAL A C 1
ATOM 680 O O . VAL A 1 83 ? 7.004 -16 -16.125 1 97.25 83 VAL A O 1
ATOM 683 N N . ASP A 1 84 ? 7.332 -17.172 -14.258 1 97.62 84 ASP A N 1
ATOM 684 C CA . ASP A 1 84 ? 6.094 -17.938 -14.391 1 97.62 84 ASP A CA 1
ATOM 685 C C . ASP A 1 84 ? 4.879 -17.016 -14.328 1 97.62 84 ASP A C 1
ATOM 687 O O . ASP A 1 84 ? 3.941 -17.156 -15.117 1 97.62 84 ASP A O 1
ATOM 691 N N . PHE A 1 85 ? 4.875 -16.047 -13.422 1 98.06 85 PHE A N 1
ATOM 692 C CA . PHE A 1 85 ? 3.822 -15.047 -13.297 1 98.06 85 PHE A CA 1
ATOM 693 C C . PHE A 1 85 ? 3.705 -14.219 -14.578 1 98.06 85 PHE A C 1
ATOM 695 O O . PHE A 1 85 ? 2.617 -14.094 -15.141 1 98.06 85 PHE A O 1
ATOM 702 N N . ALA A 1 86 ? 4.832 -13.781 -15.07 1 96.31 86 ALA A N 1
ATOM 703 C CA . ALA A 1 86 ? 4.859 -12.914 -16.25 1 96.31 86 ALA A CA 1
ATOM 704 C C . ALA A 1 86 ? 4.375 -13.656 -17.484 1 96.31 86 ALA A C 1
ATOM 706 O O . ALA A 1 86 ? 3.74 -13.07 -18.359 1 96.31 86 ALA A O 1
ATOM 707 N N . ASN A 1 87 ? 4.609 -14.93 -17.5 1 96.25 87 ASN A N 1
ATOM 708 C CA . ASN A 1 87 ? 4.273 -15.742 -18.672 1 96.25 87 ASN A CA 1
ATOM 709 C C . ASN A 1 87 ? 2.945 -16.469 -18.484 1 96.25 87 ASN A C 1
ATOM 711 O O . ASN A 1 87 ? 2.551 -17.281 -19.328 1 96.25 87 ASN A O 1
ATOM 715 N N . SER A 1 88 ? 2.268 -16.266 -17.438 1 96.44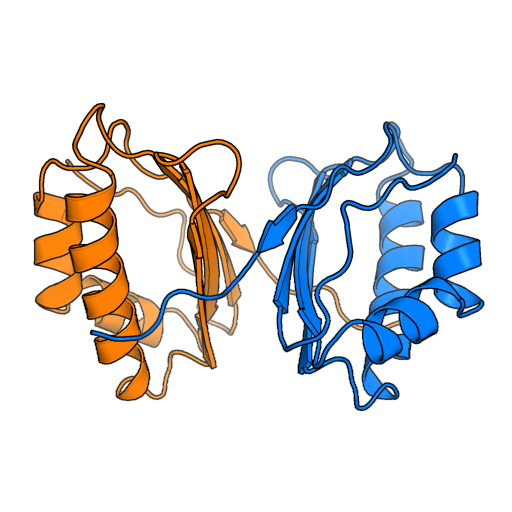 88 SER A N 1
ATOM 716 C CA . SER A 1 88 ? 1.098 -17.047 -17.047 1 96.44 88 SER A CA 1
ATOM 717 C C . SER A 1 88 ? -0.036 -16.875 -18.047 1 96.44 88 SER A C 1
ATOM 719 O O . SER A 1 88 ? -0.889 -17.75 -18.188 1 96.44 88 SER A O 1
ATOM 721 N N . GLY A 1 89 ? -0.109 -15.742 -18.703 1 96.75 89 GLY A N 1
ATOM 722 C CA . GLY A 1 89 ? -1.226 -15.422 -19.578 1 96.75 89 GLY A CA 1
ATOM 723 C C . GLY A 1 89 ? -2.471 -15 -18.828 1 96.75 89 GLY A C 1
ATOM 724 O O . GLY A 1 89 ? -3.549 -14.875 -19.406 1 96.75 89 GLY A O 1
ATOM 725 N N . ALA A 1 90 ? -2.338 -14.727 -17.547 1 98 90 ALA A N 1
ATOM 726 C CA . ALA A 1 90 ? -3.494 -14.453 -16.703 1 98 90 ALA A CA 1
ATOM 727 C C . ALA A 1 90 ? -3.801 -12.961 -16.656 1 98 90 ALA A C 1
ATOM 729 O O . ALA A 1 90 ? -4.891 -12.555 -16.25 1 98 90 ALA A O 1
ATOM 730 N N . LEU A 1 91 ? -2.871 -12.148 -17.062 1 98.06 91 LEU A N 1
ATOM 731 C CA . LEU A 1 91 ? -3.047 -10.703 -16.984 1 98.06 91 LEU A CA 1
ATOM 732 C C . LEU A 1 91 ? -3.861 -10.188 -18.172 1 98.06 91 LEU A C 1
ATOM 734 O O . LEU A 1 91 ? -3.607 -10.57 -19.312 1 98.06 91 LEU A O 1
ATOM 738 N N . ALA A 1 92 ? -4.801 -9.336 -17.875 1 98.12 92 ALA A N 1
ATOM 739 C CA . ALA A 1 92 ? -5.664 -8.766 -18.906 1 98.12 92 ALA A CA 1
ATOM 740 C C . ALA A 1 92 ? -4.941 -7.668 -19.672 1 98.12 92 ALA A C 1
ATOM 742 O O . ALA A 1 92 ? -5.32 -7.348 -20.812 1 98.12 92 ALA A O 1
ATOM 743 N N . GLN A 1 93 ? -4.012 -7.062 -19.109 1 96.94 93 GLN A N 1
ATOM 744 C CA . GLN A 1 93 ? -3.184 -5.992 -19.656 1 96.94 93 GLN A CA 1
ATOM 745 C C . GLN A 1 93 ? -1.834 -5.926 -18.953 1 96.94 93 GLN A C 1
ATOM 747 O O . GLN A 1 93 ? -1.696 -6.402 -17.812 1 96.94 93 GLN A O 1
ATOM 752 N N . PRO A 1 94 ? -0.806 -5.461 -19.641 1 95.44 94 PRO A N 1
ATOM 753 C CA . PRO A 1 94 ? 0.478 -5.297 -18.953 1 95.44 94 PRO A CA 1
ATOM 754 C C . PRO A 1 94 ? 0.383 -4.387 -17.719 1 95.44 94 PRO A C 1
ATOM 756 O O . PRO A 1 94 ? -0.318 -3.371 -17.766 1 95.44 94 PRO A O 1
ATOM 759 N N . PRO A 1 95 ? 1.038 -4.801 -16.656 1 95.75 95 PRO A N 1
ATOM 760 C CA . PRO A 1 95 ? 1.083 -3.879 -15.516 1 95.75 95 PRO A CA 1
ATOM 761 C C . PRO A 1 95 ? 1.888 -2.615 -15.82 1 95.75 95 PRO A C 1
ATOM 763 O O . PRO A 1 95 ? 2.764 -2.627 -16.688 1 95.75 95 PRO A O 1
ATOM 766 N N . LYS A 1 96 ? 1.631 -1.51 -15.266 1 93.75 96 LYS A N 1
ATOM 767 C CA . LYS A 1 96 ? 2.354 -0.243 -15.336 1 93.75 96 LYS A CA 1
ATOM 768 C C . LYS A 1 96 ? 2.76 0.239 -13.945 1 93.75 96 LYS A C 1
ATOM 770 O O . LYS A 1 96 ? 2.27 1.266 -13.477 1 93.75 96 LYS A O 1
ATOM 775 N N . PRO A 1 97 ? 3.693 -0.47 -13.359 1 98.12 97 PRO A N 1
ATOM 776 C CA . PRO A 1 97 ? 4.062 -0.091 -11.992 1 98.12 97 PRO A CA 1
ATOM 777 C C . PRO A 1 97 ? 4.75 1.271 -11.922 1 98.12 97 PRO A C 1
ATOM 779 O O . PRO A 1 97 ? 5.449 1.66 -12.859 1 98.12 97 PRO A O 1
ATOM 782 N N . LYS A 1 98 ? 4.598 1.953 -10.844 1 98.12 98 LYS A N 1
ATOM 783 C CA . LYS A 1 98 ? 5.34 3.164 -10.508 1 98.12 98 LYS A CA 1
ATOM 784 C C . LYS A 1 98 ? 6.484 2.857 -9.539 1 98.12 98 LYS A C 1
ATOM 786 O O . LYS A 1 98 ? 6.297 2.143 -8.555 1 98.12 98 LYS A O 1
ATOM 791 N N . PHE A 1 99 ? 7.598 3.336 -9.891 1 98.75 99 PHE A N 1
ATOM 792 C CA . PHE A 1 99 ? 8.719 3.34 -8.961 1 98.75 99 PHE A CA 1
ATOM 793 C C . PHE A 1 99 ? 8.898 4.715 -8.328 1 98.75 99 PHE A C 1
ATOM 795 O O . PHE A 1 99 ? 9.25 5.676 -9.016 1 98.75 99 PHE A O 1
ATOM 802 N N . LEU A 1 100 ? 8.711 4.762 -7.039 1 98.81 100 LEU A N 1
ATOM 803 C CA . LEU A 1 100 ? 8.648 6.066 -6.391 1 98.81 100 LEU A CA 1
ATOM 804 C C . LEU A 1 100 ? 9.484 6.078 -5.113 1 98.81 100 LEU A C 1
ATOM 806 O O . LEU A 1 100 ? 9.938 5.027 -4.656 1 98.81 100 LEU A O 1
ATOM 810 N N . HIS A 1 101 ? 9.711 7.305 -4.676 1 98.38 101 HIS A N 1
ATOM 811 C CA . HIS A 1 101 ? 10.398 7.48 -3.4 1 98.38 101 HIS A CA 1
ATOM 812 C C . HIS A 1 101 ? 9.43 7.887 -2.299 1 98.38 101 HIS A C 1
ATOM 814 O O . HIS A 1 101 ? 8.594 8.766 -2.5 1 98.38 101 HIS A O 1
ATOM 820 N N . ALA A 1 102 ? 9.602 7.195 -1.176 1 98.62 102 ALA A N 1
ATOM 821 C CA . ALA A 1 102 ? 8.742 7.465 -0.028 1 98.62 102 ALA A CA 1
ATOM 822 C C . ALA A 1 102 ? 8.852 8.922 0.411 1 98.62 102 ALA A C 1
ATOM 824 O O . ALA A 1 102 ? 9.953 9.484 0.451 1 98.62 102 ALA A O 1
ATOM 825 N N . LEU A 1 103 ? 7.676 9.555 0.757 1 98.69 103 LEU A N 1
ATOM 826 C CA . LEU A 1 103 ? 7.73 10.828 1.473 1 98.69 103 LEU A CA 1
ATOM 827 C C . LEU A 1 103 ? 8.43 10.664 2.818 1 98.69 103 LEU A C 1
ATOM 829 O O . LEU A 1 103 ? 8.25 9.648 3.496 1 98.69 103 LEU A O 1
ATOM 833 N N . LYS A 1 104 ? 9.117 11.695 3.223 1 97.94 104 LYS A N 1
ATOM 834 C CA . LYS A 1 104 ? 9.742 11.719 4.543 1 97.94 104 LYS A CA 1
ATOM 835 C C . LYS A 1 104 ? 8.844 12.414 5.562 1 97.94 104 LYS A C 1
ATOM 837 O O . LYS A 1 104 ? 8.148 13.375 5.227 1 97.94 104 LYS A O 1
ATOM 842 N N . PRO A 1 105 ? 8.938 11.781 6.82 1 97.81 105 PRO A N 1
ATOM 843 C CA . PRO A 1 105 ? 8.172 12.5 7.844 1 97.81 105 PRO A CA 1
ATOM 844 C C . PRO A 1 105 ? 8.625 13.953 7.996 1 97.81 105 PRO A C 1
ATOM 846 O O . PRO A 1 105 ? 9.797 14.266 7.793 1 97.81 105 PRO A O 1
ATOM 849 N N . LEU A 1 106 ? 7.625 14.836 8.367 1 93.62 106 LEU A N 1
ATOM 850 C CA . LEU A 1 106 ? 7.922 16.25 8.578 1 93.62 106 LEU A CA 1
ATOM 851 C C . LEU A 1 106 ? 8.773 16.453 9.82 1 93.62 106 LEU A C 1
ATOM 853 O O . LEU A 1 106 ? 8.547 15.805 10.852 1 93.62 106 LEU A O 1
ATOM 857 N N . MET B 1 1 ? -14.234 18.312 3.811 1 65.94 1 MET B N 1
ATOM 858 C CA . MET B 1 1 ? -14.883 17.203 3.127 1 65.94 1 MET B CA 1
ATOM 859 C C . MET B 1 1 ? -14.836 15.938 3.98 1 65.94 1 MET B C 1
ATOM 861 O O . MET B 1 1 ? -13.906 15.75 4.77 1 65.94 1 MET B O 1
ATOM 865 N N . SER B 1 2 ? -15.938 15.312 3.969 1 76.19 2 SER B N 1
ATOM 866 C CA . SER B 1 2 ? -16.031 14.125 4.812 1 76.19 2 SER B CA 1
ATOM 867 C C . SER B 1 2 ? -15.359 12.922 4.152 1 76.19 2 SER B C 1
ATOM 869 O O . SER B 1 2 ? -15.531 12.688 2.957 1 76.19 2 SER B O 1
ATOM 871 N N . VAL B 1 3 ? -14.391 12.297 4.883 1 81.69 3 VAL B N 1
ATOM 872 C CA . VAL B 1 3 ? -13.805 11.055 4.398 1 81.69 3 VAL B CA 1
ATOM 873 C C . VAL B 1 3 ? -14.672 9.867 4.812 1 81.69 3 VAL B C 1
ATOM 875 O O . VAL B 1 3 ? -14.977 9.703 5.996 1 81.69 3 VAL B O 1
ATOM 878 N N . GLU B 1 4 ? -15.188 9.172 3.828 1 89.06 4 GLU B N 1
ATOM 879 C CA . GLU B 1 4 ? -15.977 7.969 4.102 1 89.06 4 GLU B CA 1
ATOM 880 C C . GLU B 1 4 ? -15.109 6.715 4.039 1 89.06 4 GLU B C 1
ATOM 882 O O . GLU B 1 4 ? -14.312 6.551 3.115 1 89.06 4 GLU B O 1
ATOM 887 N N . PHE B 1 5 ? -15.352 5.938 5.078 1 95 5 PHE B N 1
ATOM 888 C CA . PHE B 1 5 ? -14.57 4.711 5.148 1 95 5 PHE B CA 1
ATOM 889 C C . PHE B 1 5 ? -15.461 3.49 4.941 1 95 5 PHE B C 1
ATOM 891 O O . PHE B 1 5 ? -16.609 3.473 5.383 1 95 5 PHE B O 1
ATOM 898 N N . PRO B 1 6 ? -14.969 2.516 4.223 1 95.81 6 PRO B N 1
ATOM 899 C CA . PRO B 1 6 ? -15.664 1.229 4.277 1 95.81 6 PRO B CA 1
ATOM 900 C C . PRO B 1 6 ? -15.703 0.637 5.688 1 95.81 6 PRO B C 1
ATOM 902 O O . PRO B 1 6 ? -15.055 1.165 6.598 1 95.81 6 PRO B O 1
ATOM 905 N N . PRO B 1 7 ? -16.5 -0.411 5.887 1 97 7 PRO B N 1
ATOM 906 C CA . PRO B 1 7 ? -16.453 -1.058 7.203 1 97 7 PRO B CA 1
ATOM 907 C C . PRO B 1 7 ? -15.039 -1.414 7.641 1 97 7 PRO B C 1
ATOM 909 O O . PRO B 1 7 ? -14.258 -1.943 6.848 1 97 7 PRO B O 1
ATOM 912 N N . ILE B 1 8 ? -14.758 -1.104 8.781 1 98.12 8 ILE B N 1
ATOM 913 C CA . ILE B 1 8 ? -13.398 -1.273 9.297 1 98.12 8 ILE B CA 1
ATOM 914 C C . ILE B 1 8 ? -13.227 -2.689 9.836 1 98.12 8 ILE B C 1
ATOM 916 O O . ILE B 1 8 ? -13.945 -3.1 10.758 1 98.12 8 ILE B O 1
ATOM 920 N N . PRO B 1 9 ? -12.258 -3.43 9.391 1 98.56 9 PRO B N 1
ATOM 921 C CA . PRO B 1 9 ? -12.055 -4.793 9.891 1 98.56 9 PRO B CA 1
ATOM 922 C C . PRO B 1 9 ? -11.578 -4.824 11.344 1 98.56 9 PRO B C 1
ATOM 924 O O . PRO B 1 9 ? -10.789 -3.969 11.758 1 98.56 9 PRO B O 1
ATOM 927 N N . GLU B 1 10 ? -11.961 -5.852 12.023 1 98.44 10 GLU B N 1
ATOM 928 C CA . GLU B 1 10 ? -11.555 -6.02 13.414 1 98.44 10 GLU B CA 1
ATOM 929 C C . GLU B 1 10 ? -10.109 -6.504 13.508 1 98.44 10 GLU B C 1
ATOM 931 O O . GLU B 1 10 ? -9.375 -6.117 14.43 1 98.44 10 GLU B O 1
ATOM 936 N N . GLY B 1 11 ? -9.695 -7.363 12.672 1 98.44 11 GLY B N 1
ATOM 937 C CA . GLY B 1 11 ? -8.328 -7.859 12.648 1 98.44 11 GLY B CA 1
ATOM 938 C C . GLY B 1 11 ? -7.414 -7.047 11.742 1 98.44 11 GLY B C 1
ATOM 939 O O . GLY B 1 11 ? -7.801 -5.98 11.258 1 98.44 11 GLY B O 1
ATOM 940 N N . GLN B 1 12 ? -6.195 -7.559 11.539 1 98.81 12 GLN B N 1
ATOM 941 C CA . GLN B 1 12 ? -5.207 -6.852 10.727 1 98.81 12 GLN B CA 1
ATOM 942 C C . GLN B 1 12 ? -5.711 -6.648 9.305 1 98.81 12 GLN B C 1
ATOM 944 O O . GLN B 1 12 ? -6.289 -7.559 8.703 1 98.81 12 GLN B O 1
ATOM 949 N N . PHE B 1 13 ? -5.496 -5.461 8.734 1 98.88 13 PHE B N 1
ATOM 950 C CA . PHE B 1 13 ? -5.895 -5.184 7.363 1 98.88 13 PHE B CA 1
ATOM 951 C C . PHE B 1 13 ? -4.938 -4.191 6.711 1 98.88 13 PHE B C 1
ATOM 953 O O . PHE B 1 13 ? -4.082 -3.613 7.383 1 98.88 13 PHE B O 1
ATOM 960 N N . GLU B 1 14 ? -5.09 -4.137 5.379 1 98.94 14 GLU B N 1
ATOM 961 C CA . GL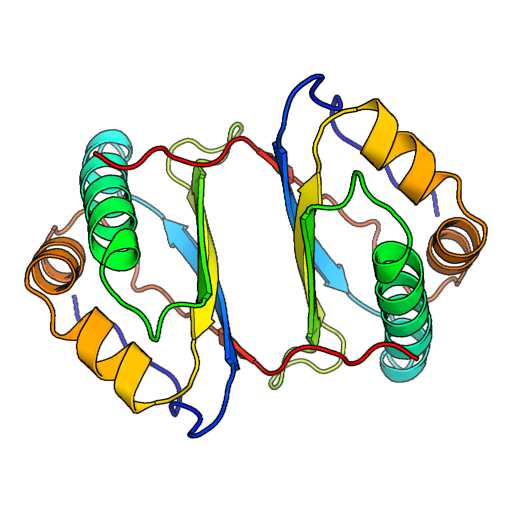U B 1 14 ? -4.32 -3.205 4.559 1 98.94 14 GLU B CA 1
ATOM 962 C C . GLU B 1 14 ? -5.227 -2.166 3.904 1 98.94 14 GLU B C 1
ATOM 964 O O . GLU B 1 14 ? -6.359 -2.475 3.525 1 98.94 14 GLU B O 1
ATOM 969 N N . LEU B 1 15 ? -4.707 -0.967 3.844 1 98.88 15 LEU B N 1
ATOM 970 C CA . LEU B 1 15 ? -5.395 0.134 3.18 1 98.88 15 LEU B CA 1
ATOM 971 C C . LEU B 1 15 ? -4.656 0.552 1.913 1 98.88 15 LEU B C 1
ATOM 973 O O . LEU B 1 15 ? -3.439 0.757 1.938 1 98.88 15 LEU B O 1
ATOM 977 N N . TYR B 1 16 ? -5.34 0.548 0.751 1 98.81 16 TYR B N 1
ATOM 978 C CA . TYR B 1 16 ? -4.867 1.054 -0.532 1 98.81 16 TYR B CA 1
ATOM 979 C C . TYR B 1 16 ? -5.703 2.242 -0.993 1 98.81 16 TYR B C 1
ATOM 981 O O . TYR B 1 16 ? -6.934 2.176 -1.002 1 98.81 16 TYR B O 1
ATOM 989 N N . ALA B 1 17 ? -5.023 3.326 -1.401 1 98.31 17 ALA B N 1
ATOM 990 C CA . ALA B 1 17 ? -5.777 4.5 -1.833 1 98.31 17 ALA B CA 1
ATOM 991 C C . ALA B 1 17 ? -4.93 5.391 -2.738 1 98.31 17 ALA B C 1
ATOM 993 O O . ALA B 1 17 ? -3.703 5.277 -2.762 1 98.31 17 ALA B O 1
ATOM 994 N N . ASP B 1 18 ? -5.602 6.184 -3.5 1 98.38 18 ASP B N 1
ATOM 995 C CA . ASP B 1 18 ? -5.039 7.312 -4.238 1 98.38 18 ASP B CA 1
ATOM 996 C C . ASP B 1 18 ? -5.605 8.633 -3.732 1 98.38 18 ASP B C 1
ATOM 998 O O . ASP B 1 18 ? -6.805 8.742 -3.463 1 98.38 18 ASP B O 1
ATOM 1002 N N . LEU B 1 19 ? -4.703 9.523 -3.562 1 98.56 19 LEU B N 1
ATOM 1003 C CA . LEU B 1 19 ? -5.09 10.891 -3.211 1 98.56 19 LEU B CA 1
ATOM 1004 C C . LEU B 1 19 ? -4.754 11.852 -4.344 1 98.56 19 LEU B C 1
ATOM 1006 O O . LEU B 1 19 ? -3.697 11.75 -4.965 1 98.56 19 LEU B O 1
ATOM 1010 N N . TYR B 1 20 ? -5.684 12.773 -4.586 1 98.62 20 TYR B N 1
ATOM 1011 C CA . TYR B 1 20 ? -5.465 13.797 -5.602 1 98.62 20 TYR B CA 1
ATOM 1012 C C . TYR B 1 20 ? -5.613 15.195 -5.012 1 98.62 20 TYR B C 1
ATOM 1014 O O . TYR B 1 20 ? -6.648 15.523 -4.43 1 98.62 20 TYR B O 1
ATOM 1022 N N . ALA B 1 21 ? -4.578 15.977 -5.195 1 98.75 21 ALA B N 1
ATOM 1023 C CA . ALA B 1 21 ? -4.594 17.359 -4.754 1 98.75 21 ALA B CA 1
ATOM 1024 C C . ALA B 1 21 ? -5.34 18.25 -5.754 1 98.75 21 ALA B C 1
ATOM 1026 O O . ALA B 1 21 ? -5.344 17.969 -6.957 1 98.75 21 ALA B O 1
ATOM 1027 N N . LYS B 1 22 ? -5.945 19.328 -5.207 1 98.56 22 LYS B N 1
ATOM 1028 C CA . LYS B 1 22 ? -6.414 20.406 -6.074 1 98.56 22 LYS B CA 1
ATOM 1029 C C . LYS B 1 22 ? -5.254 21.031 -6.836 1 98.56 22 LYS B C 1
ATOM 1031 O O . LYS B 1 22 ? -4.113 21.016 -6.367 1 98.56 22 LYS B O 1
ATOM 1036 N N . ASP B 1 23 ? -5.617 21.562 -8.016 1 98 23 ASP B N 1
ATOM 1037 C CA . ASP B 1 23 ? -4.59 22.25 -8.789 1 98 23 ASP B CA 1
ATOM 1038 C C . ASP B 1 23 ? -3.891 23.312 -7.945 1 98 23 ASP B C 1
ATOM 1040 O O . ASP B 1 23 ? -4.547 24.125 -7.289 1 98 23 ASP B O 1
ATOM 1044 N N . GLY B 1 24 ? -2.539 23.188 -7.934 1 97.38 24 GLY B N 1
ATOM 1045 C CA . GLY B 1 24 ? -1.742 24.172 -7.219 1 97.38 24 GLY B CA 1
ATOM 1046 C C . GLY B 1 24 ? -1.589 23.859 -5.742 1 97.38 24 GLY B C 1
ATOM 1047 O O . GLY B 1 24 ? -0.881 24.562 -5.023 1 97.38 24 GLY B O 1
ATOM 1048 N N . ARG B 1 25 ? -2.146 22.781 -5.277 1 98.25 25 ARG B N 1
ATOM 1049 C CA . ARG B 1 25 ? -2.137 22.484 -3.848 1 98.25 25 ARG B CA 1
ATOM 1050 C C . ARG B 1 25 ? -1.312 21.234 -3.549 1 98.25 25 ARG B C 1
ATOM 1052 O O . ARG B 1 25 ? -1.381 20.688 -2.447 1 98.25 25 ARG B O 1
ATOM 1059 N N . GLY B 1 26 ? -0.632 20.766 -4.527 1 98.38 26 GLY B N 1
ATOM 1060 C CA . GLY B 1 26 ? 0.178 19.562 -4.359 1 98.38 26 GLY B CA 1
ATOM 1061 C C . GLY B 1 26 ? 1.14 19.656 -3.188 1 98.38 26 GLY B C 1
ATOM 1062 O O . GLY B 1 26 ? 1.189 18.766 -2.346 1 98.38 26 GLY B O 1
ATOM 1063 N N . ASP B 1 27 ? 1.945 20.734 -3.141 1 98.56 27 ASP B N 1
ATOM 1064 C CA . ASP B 1 27 ? 2.912 20.922 -2.062 1 98.56 27 ASP B CA 1
ATOM 1065 C C . ASP B 1 27 ? 2.213 21.047 -0.711 1 98.56 27 ASP B C 1
ATOM 1067 O O . ASP B 1 27 ? 2.725 20.562 0.302 1 98.56 27 ASP B O 1
ATOM 1071 N N . ASP B 1 28 ? 1.112 21.719 -0.702 1 98.31 28 ASP B N 1
ATOM 1072 C CA . ASP B 1 28 ? 0.319 21.859 0.517 1 98.31 28 ASP B CA 1
ATOM 1073 C C . ASP B 1 28 ? -0.144 20.484 1.02 1 98.31 28 ASP B C 1
ATOM 1075 O O . ASP B 1 28 ? 0.032 20.156 2.195 1 98.31 28 ASP B O 1
ATOM 1079 N N . LEU B 1 29 ? -0.709 19.703 0.137 1 98.62 29 LEU B N 1
ATOM 1080 C CA . LEU B 1 29 ? -1.141 18.359 0.499 1 98.62 29 LEU B CA 1
ATOM 1081 C C . LEU B 1 29 ? 0.033 17.531 1.013 1 98.62 29 LEU B C 1
ATOM 1083 O O . LEU B 1 29 ? -0.091 16.828 2.016 1 98.62 29 LEU B O 1
ATOM 1087 N N . GLU B 1 30 ? 1.125 17.625 0.337 1 98.81 30 GLU B N 1
ATOM 1088 C CA . GLU B 1 30 ? 2.305 16.875 0.766 1 98.81 30 GLU B CA 1
ATOM 1089 C C . GLU B 1 30 ? 2.664 17.203 2.215 1 98.81 30 GLU B C 1
ATOM 1091 O O . GLU B 1 30 ? 3.027 16.312 2.982 1 98.81 30 GLU B O 1
ATOM 1096 N N . ARG B 1 31 ? 2.596 18.438 2.566 1 98.75 31 ARG B N 1
ATOM 1097 C CA . ARG B 1 31 ? 2.936 18.844 3.928 1 98.75 31 ARG B CA 1
ATOM 1098 C C . ARG B 1 31 ? 2.039 18.141 4.941 1 98.75 31 ARG B C 1
ATOM 1100 O O . ARG B 1 31 ? 2.516 17.641 5.969 1 98.75 31 ARG B O 1
ATOM 1107 N N . TYR B 1 32 ? 0.755 18.094 4.676 1 98.62 32 TYR B N 1
ATOM 1108 C CA . TYR B 1 32 ? -0.168 17.391 5.562 1 98.62 32 TYR B CA 1
ATOM 1109 C C . TYR B 1 32 ? 0.163 15.906 5.629 1 98.62 32 TYR B C 1
ATOM 1111 O O . TYR B 1 32 ? 0.126 15.297 6.703 1 98.62 32 TYR B O 1
ATOM 1119 N N . LEU B 1 33 ? 0.496 15.32 4.488 1 98.75 33 LEU B N 1
ATOM 1120 C CA . LEU B 1 33 ? 0.767 13.891 4.43 1 98.75 33 LEU B CA 1
ATOM 1121 C C . LEU B 1 33 ? 2.055 13.547 5.168 1 98.75 33 LEU B C 1
ATOM 1123 O O . LEU B 1 33 ? 2.139 12.508 5.828 1 98.75 33 LEU B O 1
ATOM 1127 N N . ARG B 1 34 ? 3.041 14.414 5.035 1 98.88 34 ARG B N 1
ATOM 1128 C CA . ARG B 1 34 ? 4.285 14.211 5.766 1 98.88 34 ARG B CA 1
ATOM 1129 C C . ARG B 1 34 ? 4.062 14.312 7.27 1 98.88 34 ARG B C 1
ATOM 1131 O O . ARG B 1 34 ? 4.723 13.625 8.047 1 98.88 34 ARG B O 1
ATOM 1138 N N . ALA B 1 35 ? 3.174 15.164 7.715 1 98.81 35 ALA B N 1
ATOM 1139 C CA . ALA B 1 35 ? 2.807 15.25 9.125 1 98.81 35 ALA B CA 1
ATOM 1140 C C . ALA B 1 35 ? 2.133 13.969 9.602 1 98.81 35 ALA B C 1
ATOM 1142 O O . ALA B 1 35 ? 2.377 13.5 10.719 1 98.81 35 ALA B O 1
ATOM 1143 N N . LEU B 1 36 ? 1.283 13.406 8.797 1 98.69 36 LEU B N 1
ATOM 1144 C CA . LEU B 1 36 ? 0.652 12.133 9.117 1 98.69 36 LEU B CA 1
ATOM 1145 C C . LEU B 1 36 ? 1.694 11.023 9.25 1 98.69 36 LEU B C 1
ATOM 1147 O O . LEU B 1 36 ? 1.613 10.195 10.156 1 98.69 36 LEU B O 1
ATOM 1151 N N . LYS B 1 37 ? 2.604 11.016 8.305 1 98.69 37 LYS B N 1
ATOM 1152 C CA . LYS B 1 37 ? 3.682 10.039 8.375 1 98.69 37 LYS B CA 1
ATOM 1153 C C . LYS B 1 37 ? 4.422 10.125 9.711 1 98.69 37 LYS B C 1
ATOM 1155 O O . LYS B 1 37 ? 4.688 9.109 10.352 1 98.69 37 LYS B O 1
ATOM 1160 N N . ARG B 1 38 ? 4.75 11.336 10.109 1 98.62 38 ARG B N 1
ATOM 1161 C CA . ARG B 1 38 ? 5.414 11.539 11.391 1 98.62 38 ARG B CA 1
ATOM 1162 C C . ARG B 1 38 ? 4.559 11.008 12.539 1 98.62 38 ARG B C 1
ATOM 1164 O O . ARG B 1 38 ? 5.066 10.328 13.438 1 98.62 38 ARG B O 1
ATOM 1171 N N . LEU B 1 39 ? 3.311 11.273 12.555 1 98.62 39 LEU B N 1
ATOM 1172 C CA . LEU B 1 39 ? 2.379 10.836 13.586 1 98.62 39 LEU B CA 1
ATOM 1173 C C . LEU B 1 39 ? 2.408 9.32 13.734 1 98.62 39 LEU B C 1
ATOM 1175 O O . LEU B 1 39 ? 2.445 8.805 14.859 1 98.62 39 LEU B O 1
ATOM 1179 N N . THR B 1 40 ? 2.404 8.562 12.617 1 98.44 40 THR B N 1
ATOM 1180 C CA . THR B 1 40 ? 2.238 7.113 12.641 1 98.44 40 THR B CA 1
ATOM 1181 C C . THR B 1 40 ? 3.461 6.441 13.258 1 98.44 40 THR B C 1
ATOM 1183 O O . THR B 1 40 ? 3.389 5.285 13.688 1 98.44 40 THR B O 1
ATOM 1186 N N . GLU B 1 41 ? 4.621 7.18 13.297 1 97.19 41 GLU B N 1
ATOM 1187 C CA . GLU B 1 41 ? 5.812 6.645 13.938 1 97.19 41 GLU B CA 1
ATOM 1188 C C . GLU B 1 41 ? 5.57 6.383 15.422 1 97.19 41 GLU B C 1
ATOM 1190 O O . GLU B 1 41 ? 6.262 5.57 16.031 1 97.19 41 GLU B O 1
ATOM 1195 N N . SER B 1 42 ? 4.547 7.047 15.992 1 97.31 42 SER B N 1
ATOM 1196 C CA . SER B 1 42 ? 4.266 6.906 17.422 1 97.31 42 SER B CA 1
ATOM 1197 C C . SER B 1 42 ? 2.988 6.105 17.656 1 97.31 42 SER B C 1
ATOM 1199 O O . SER B 1 42 ? 2.512 6.012 18.781 1 97.31 42 SER B O 1
ATOM 1201 N N . GLU B 1 43 ? 2.443 5.48 16.672 1 98.44 43 GLU B N 1
ATOM 1202 C CA . GLU B 1 43 ? 1.197 4.727 16.766 1 98.44 43 GLU B CA 1
ATOM 1203 C C . GLU B 1 43 ? 1.449 3.227 16.625 1 98.44 43 GLU B C 1
ATOM 1205 O O . GLU B 1 43 ? 1.524 2.703 15.516 1 98.44 43 GLU B O 1
ATOM 1210 N N . PRO B 1 44 ? 1.521 2.525 17.719 1 96.75 44 PRO B N 1
ATOM 1211 C CA . PRO B 1 44 ? 1.958 1.127 17.703 1 96.75 44 PRO B CA 1
ATOM 1212 C C . PRO B 1 44 ? 1.042 0.237 16.859 1 96.75 44 PRO B C 1
ATOM 1214 O O . PRO B 1 44 ? 1.472 -0.811 16.375 1 96.75 44 PRO B O 1
ATOM 1217 N N . GLY B 1 45 ? -0.282 0.619 16.672 1 98.44 45 GLY B N 1
ATOM 1218 C CA . GLY B 1 45 ? -1.208 -0.188 15.891 1 98.44 45 GLY B CA 1
ATOM 1219 C C . GLY B 1 45 ? -1.099 0.055 14.398 1 98.44 45 GLY B C 1
ATOM 1220 O O . GLY B 1 45 ? -1.812 -0.569 13.609 1 98.44 45 GLY B O 1
ATOM 1221 N N . VAL B 1 46 ? -0.21 1.018 13.977 1 98.69 46 VAL B N 1
ATOM 1222 C CA . VAL B 1 46 ? 0.115 1.248 12.578 1 98.69 46 VAL B CA 1
ATOM 1223 C C . VAL B 1 46 ? 1.379 0.476 12.203 1 98.69 46 VAL B C 1
ATOM 1225 O O . VAL B 1 46 ? 2.482 0.85 12.609 1 98.69 46 VAL B O 1
ATOM 1228 N N . LEU B 1 47 ? 1.256 -0.555 11.406 1 98.69 47 LEU B N 1
ATOM 1229 C CA . LEU B 1 47 ? 2.348 -1.469 11.086 1 98.69 47 LEU B CA 1
ATOM 1230 C C . LEU B 1 47 ? 3.145 -0.969 9.891 1 98.69 47 LEU B C 1
ATOM 1232 O O . LEU B 1 47 ? 4.344 -1.239 9.773 1 98.69 47 LEU B O 1
ATOM 1236 N N . GLU B 1 48 ? 2.449 -0.397 8.992 1 98.62 48 GLU B N 1
ATOM 1237 C CA . GLU B 1 48 ? 3.027 0.221 7.801 1 98.62 48 GLU B CA 1
ATOM 1238 C C . GLU B 1 48 ? 2.26 1.479 7.406 1 98.62 48 GLU B C 1
ATOM 1240 O O . GLU B 1 48 ? 1.029 1.508 7.465 1 98.62 48 GLU B O 1
ATOM 1245 N N . TYR B 1 49 ? 2.984 2.529 7.055 1 98.81 49 TYR B N 1
ATOM 1246 C CA . TYR B 1 49 ? 2.432 3.775 6.539 1 98.81 49 TYR B CA 1
ATOM 1247 C C . TYR B 1 49 ? 3.307 4.344 5.43 1 98.81 49 TYR B C 1
ATOM 1249 O O . TYR B 1 49 ? 4.258 5.078 5.695 1 98.81 49 TYR B O 1
ATOM 1257 N N . ALA B 1 50 ? 2.898 4.039 4.219 1 98.81 50 ALA B N 1
ATOM 1258 C CA . ALA B 1 50 ? 3.686 4.434 3.053 1 98.81 50 ALA B CA 1
ATOM 1259 C C . ALA B 1 50 ? 2.91 5.402 2.168 1 98.81 50 ALA B C 1
ATOM 1261 O O . ALA B 1 50 ? 1.751 5.152 1.828 1 98.81 50 ALA B O 1
ATOM 1262 N N . ILE B 1 51 ? 3.527 6.504 1.813 1 98.88 51 ILE B N 1
ATOM 1263 C CA . ILE B 1 51 ? 2.986 7.5 0.894 1 98.88 51 ILE B CA 1
ATOM 1264 C C . ILE B 1 51 ? 4.086 7.977 -0.055 1 98.88 51 ILE B C 1
ATOM 1266 O O . ILE B 1 51 ? 5.211 8.242 0.372 1 98.88 51 ILE B O 1
ATOM 1270 N N . ALA B 1 52 ? 3.727 8.055 -1.268 1 98.94 52 ALA B N 1
ATOM 1271 C CA . ALA B 1 52 ? 4.641 8.602 -2.266 1 98.94 52 ALA B CA 1
ATOM 1272 C C . ALA B 1 52 ? 3.902 9.516 -3.238 1 98.94 52 ALA B C 1
ATOM 1274 O O . ALA B 1 52 ? 2.754 9.25 -3.6 1 98.94 52 ALA B O 1
ATOM 1275 N N . ARG B 1 53 ? 4.598 10.539 -3.609 1 98.88 53 ARG B N 1
ATOM 1276 C CA . ARG B 1 53 ? 4.094 11.43 -4.652 1 98.88 53 ARG B CA 1
ATOM 1277 C C . ARG B 1 53 ? 4.477 10.93 -6.039 1 98.88 53 ARG B C 1
ATOM 1279 O O . ARG B 1 53 ? 5.609 10.5 -6.258 1 98.88 53 ARG B O 1
ATOM 1286 N N . ASP B 1 54 ? 3.518 11 -6.957 1 98.62 54 ASP B N 1
ATOM 1287 C CA . ASP B 1 54 ? 3.719 10.508 -8.312 1 98.62 54 ASP B CA 1
ATOM 1288 C C . ASP B 1 54 ? 4.68 11.406 -9.086 1 98.62 54 ASP B C 1
ATOM 1290 O O . ASP B 1 54 ? 4.504 12.625 -9.141 1 98.62 54 ASP B O 1
ATOM 1294 N N . ASP B 1 55 ? 5.648 10.797 -9.758 1 96.62 55 ASP B N 1
ATOM 1295 C CA . ASP B 1 55 ? 6.664 11.562 -10.477 1 96.62 55 ASP B CA 1
ATOM 1296 C C . ASP B 1 55 ? 6.082 12.195 -11.742 1 96.62 55 ASP B C 1
ATOM 1298 O O . ASP B 1 55 ? 6.555 13.242 -12.188 1 96.62 55 ASP B O 1
ATOM 1302 N N . GLU B 1 56 ? 5.039 11.578 -12.281 1 96.38 56 GLU B N 1
ATOM 1303 C CA . GLU B 1 56 ? 4.488 12.023 -13.562 1 96.38 56 GLU B CA 1
ATOM 1304 C C . GLU B 1 56 ? 3.271 12.922 -13.359 1 96.38 56 GLU B C 1
ATOM 1306 O O . GLU B 1 56 ? 2.854 13.625 -14.273 1 96.38 56 GLU B O 1
ATOM 1311 N N . ASN B 1 57 ? 2.646 12.867 -12.203 1 97.81 57 ASN B N 1
ATOM 1312 C CA . ASN B 1 57 ? 1.515 13.703 -11.82 1 97.81 57 ASN B CA 1
ATOM 1313 C C . ASN B 1 57 ? 1.696 14.289 -10.43 1 97.81 57 ASN B C 1
ATOM 1315 O O . ASN B 1 57 ? 1.347 13.656 -9.43 1 97.81 57 ASN B O 1
ATOM 1319 N N . PRO B 1 58 ? 2.158 15.469 -10.414 1 96.81 58 PRO B N 1
ATOM 1320 C CA . PRO B 1 58 ? 2.553 16.047 -9.125 1 96.81 58 PRO B CA 1
ATOM 1321 C C . PRO B 1 58 ? 1.373 16.219 -8.164 1 96.81 58 PRO B C 1
ATOM 1323 O O . PRO B 1 58 ? 1.567 16.531 -6.988 1 96.81 58 PRO B O 1
ATOM 1326 N N . ASN B 1 59 ? 0.147 16.062 -8.633 1 98.62 59 ASN B N 1
ATOM 1327 C CA . ASN B 1 59 ? -1.024 16.188 -7.766 1 98.62 59 ASN B CA 1
ATOM 1328 C C . ASN B 1 59 ? -1.495 14.812 -7.277 1 98.62 59 ASN B C 1
ATOM 1330 O O . ASN B 1 59 ? -2.461 14.719 -6.52 1 98.62 59 ASN B O 1
ATOM 1334 N N . HIS B 1 60 ? -0.877 13.742 -7.672 1 98.81 60 HIS B N 1
ATOM 1335 C CA . HIS B 1 60 ? -1.294 12.383 -7.348 1 98.81 60 HIS B CA 1
ATOM 1336 C C . HIS B 1 60 ? -0.365 11.75 -6.316 1 98.81 60 HIS B C 1
ATOM 1338 O O . HIS B 1 60 ? 0.856 11.766 -6.484 1 98.81 60 HIS B O 1
ATOM 1344 N N . PHE B 1 61 ? -0.941 11.273 -5.203 1 98.94 61 PHE B N 1
ATOM 1345 C CA . PHE B 1 61 ? -0.219 10.562 -4.156 1 98.94 61 PHE B CA 1
ATOM 1346 C C . PHE B 1 61 ? -0.729 9.133 -4.023 1 98.94 61 PHE B C 1
ATOM 1348 O O . PHE B 1 61 ? -1.938 8.898 -4.027 1 98.94 61 PHE B O 1
ATOM 1355 N N . HIS B 1 62 ? 0.159 8.156 -3.955 1 98.88 62 HIS B N 1
ATOM 1356 C CA . HIS B 1 62 ? -0.13 6.75 -3.725 1 98.88 62 HIS B CA 1
ATOM 1357 C C . HIS B 1 62 ? 0.029 6.387 -2.25 1 98.88 62 HIS B C 1
ATOM 1359 O O . HIS B 1 62 ? 1.021 6.758 -1.62 1 98.88 62 HIS B O 1
ATOM 1365 N N . VAL B 1 63 ? -0.958 5.648 -1.719 1 98.94 63 VAL B N 1
ATOM 1366 C CA . VAL B 1 63 ? -0.971 5.367 -0.288 1 98.94 63 VAL B CA 1
ATOM 1367 C C . VAL B 1 63 ? -1.115 3.865 -0.058 1 98.94 63 VAL B C 1
ATOM 1369 O O . VAL B 1 63 ? -1.938 3.209 -0.701 1 98.94 63 VAL B O 1
ATOM 1372 N N . PHE B 1 64 ? -0.304 3.361 0.798 1 98.94 64 PHE B N 1
ATOM 1373 C CA . PHE B 1 64 ? -0.443 2.037 1.392 1 98.94 64 PHE B CA 1
ATOM 1374 C C . PHE B 1 64 ? -0.302 2.105 2.908 1 98.94 64 PHE B C 1
ATOM 1376 O O . PHE B 1 64 ? 0.634 2.721 3.422 1 98.94 64 PHE B O 1
ATOM 1383 N N . GLU B 1 65 ? -1.19 1.497 3.637 1 98.94 65 GLU B N 1
ATOM 1384 C CA . GLU B 1 65 ? -1.155 1.413 5.094 1 98.94 65 GLU B CA 1
ATOM 1385 C C . GLU B 1 65 ? -1.519 0.011 5.574 1 98.94 65 GLU B C 1
ATOM 1387 O O . GLU B 1 65 ? -2.223 -0.726 4.883 1 98.94 65 GLU B O 1
ATOM 1392 N N . ARG B 1 66 ? -1.025 -0.348 6.754 1 98.94 66 ARG B N 1
ATOM 1393 C CA . ARG B 1 66 ? -1.378 -1.595 7.426 1 98.94 66 ARG B CA 1
ATOM 1394 C C . ARG B 1 66 ? -1.623 -1.366 8.914 1 98.94 66 ARG B C 1
ATOM 1396 O O . ARG B 1 66 ? -0.809 -0.737 9.594 1 98.94 66 ARG B O 1
ATOM 1403 N N . TYR B 1 67 ? -2.752 -1.923 9.391 1 98.94 67 TYR B N 1
ATOM 1404 C CA . TYR B 1 67 ? -3.158 -1.739 10.781 1 98.94 67 TYR B CA 1
ATOM 1405 C C . TYR B 1 67 ? -3.363 -3.082 11.477 1 98.94 67 TYR B C 1
ATOM 1407 O O . TYR B 1 67 ? -3.74 -4.066 10.828 1 98.94 67 TYR B O 1
ATOM 1415 N N . THR B 1 68 ? -3.203 -3.014 12.781 1 98.81 68 THR B N 1
ATOM 1416 C CA . THR B 1 68 ? -3.453 -4.207 13.578 1 98.81 68 THR B CA 1
ATOM 1417 C C . THR B 1 68 ? -4.949 -4.488 13.68 1 98.81 68 THR B C 1
ATOM 1419 O O . THR B 1 68 ? -5.355 -5.586 14.07 1 98.81 68 THR B O 1
ATOM 1422 N N . GLY B 1 69 ? -5.766 -3.461 13.414 1 98.69 69 GLY B N 1
ATOM 1423 C CA . GLY B 1 69 ? -7.207 -3.639 13.477 1 98.69 69 GLY B CA 1
ATOM 1424 C C . GLY B 1 69 ? -7.965 -2.33 13.609 1 98.69 69 GLY B C 1
ATOM 1425 O O . GLY B 1 69 ? -7.398 -1.255 13.398 1 98.69 69 GLY B O 1
ATOM 1426 N N . ARG B 1 70 ? -9.273 -2.486 13.93 1 98.5 70 ARG B N 1
ATOM 1427 C CA . ARG B 1 70 ? -10.219 -1.378 13.93 1 98.5 70 ARG B CA 1
ATOM 1428 C C . ARG B 1 70 ? -9.789 -0.294 14.914 1 98.5 70 ARG B C 1
ATOM 1430 O O . ARG B 1 70 ? -9.781 0.891 14.578 1 98.5 70 ARG B O 1
ATOM 1437 N N . LYS B 1 71 ? -9.406 -0.629 16.094 1 98.56 71 LYS B N 1
ATOM 1438 C CA . LYS B 1 71 ? -9.07 0.339 17.125 1 98.56 71 LYS B CA 1
ATOM 1439 C C . LYS B 1 71 ? -7.883 1.203 16.703 1 98.56 71 LYS B C 1
ATOM 1441 O O . LYS B 1 71 ? -7.883 2.416 16.938 1 98.56 71 LYS B O 1
ATOM 1446 N N . ALA B 1 72 ? -6.906 0.576 16.125 1 98.81 72 ALA B N 1
ATOM 1447 C CA . ALA B 1 72 ? -5.727 1.309 15.672 1 98.81 72 ALA B CA 1
ATOM 1448 C C . ALA B 1 72 ? -6.094 2.34 14.609 1 98.81 72 ALA B C 1
ATOM 1450 O O . ALA B 1 72 ? -5.641 3.484 14.664 1 98.81 72 ALA B O 1
ATOM 1451 N N . PHE B 1 73 ? -6.914 1.956 13.688 1 98.69 73 PHE B N 1
ATOM 1452 C CA . PHE B 1 73 ? -7.316 2.859 12.617 1 98.69 73 PHE B CA 1
ATOM 1453 C C . PHE B 1 73 ? -8.156 4.004 13.164 1 98.69 73 PHE B C 1
ATOM 1455 O O . PHE B 1 73 ? -7.945 5.16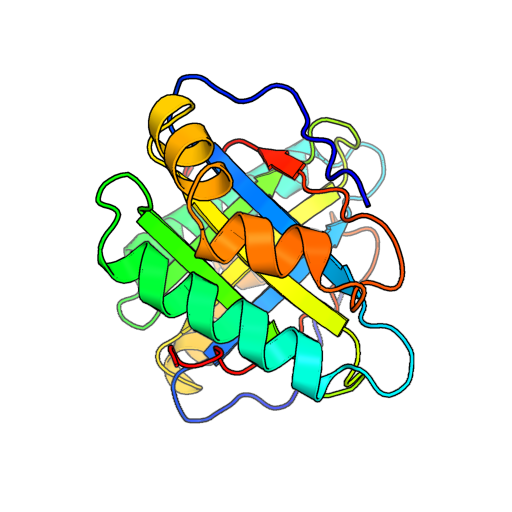4 12.805 1 98.69 73 PHE B O 1
ATOM 1462 N N . GLU B 1 74 ? -9.086 3.684 14 1 98.25 74 GLU B N 1
ATOM 1463 C CA . GLU B 1 74 ? -9.938 4.707 14.594 1 98.25 74 GLU B CA 1
ATOM 1464 C C . GLU B 1 74 ? -9.117 5.723 15.383 1 98.25 74 GLU B C 1
ATOM 1466 O O . GLU B 1 74 ? -9.398 6.922 15.344 1 98.25 74 GLU B O 1
ATOM 1471 N N . ALA B 1 75 ? -8.125 5.289 16.094 1 98.38 75 ALA B N 1
ATOM 1472 C CA . ALA B 1 75 ? -7.23 6.203 16.797 1 98.38 75 ALA B CA 1
ATOM 1473 C C . ALA 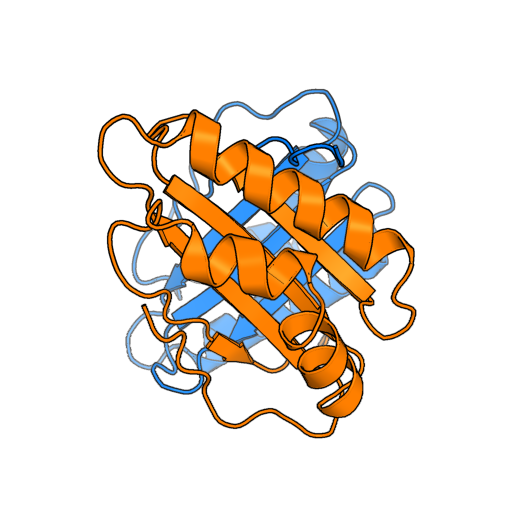B 1 75 ? -6.488 7.109 15.812 1 98.38 75 ALA B C 1
ATOM 1475 O O . ALA B 1 75 ? -6.352 8.312 16.047 1 98.38 75 ALA B O 1
ATOM 1476 N N . HIS B 1 76 ? -6.031 6.523 14.719 1 98.56 76 HIS B N 1
ATOM 1477 C CA . HIS B 1 76 ? -5.293 7.262 13.703 1 98.56 76 HIS B CA 1
ATOM 1478 C C . HIS B 1 76 ? -6.141 8.375 13.102 1 98.56 76 HIS B C 1
ATOM 1480 O O . HIS B 1 76 ? -5.684 9.516 12.984 1 98.56 76 HIS B O 1
ATOM 1486 N N . VAL B 1 77 ? -7.41 8.094 12.82 1 97.56 77 VAL B N 1
ATOM 1487 C CA . VAL B 1 77 ? -8.227 9.078 12.102 1 97.56 77 VAL B CA 1
ATOM 1488 C C . VAL B 1 77 ? -8.828 10.07 13.086 1 97.56 77 VAL B C 1
ATOM 1490 O O . VAL B 1 77 ? -9.406 11.078 12.68 1 97.56 77 VAL B O 1
ATOM 1493 N N . ALA B 1 78 ? -8.688 9.797 14.344 1 97.25 78 ALA B N 1
ATOM 1494 C CA . ALA B 1 78 ? -9.164 10.727 15.367 1 97.25 78 ALA B CA 1
ATOM 1495 C C . ALA B 1 78 ? -8.086 11.727 15.75 1 97.25 78 ALA B C 1
ATOM 1497 O O . ALA B 1 78 ? -8.367 12.734 16.406 1 97.25 78 ALA B O 1
ATOM 1498 N N . ALA B 1 79 ? -6.91 11.461 15.422 1 98.12 79 ALA B N 1
ATOM 1499 C CA . ALA B 1 79 ? -5.789 12.32 15.805 1 98.12 79 ALA B CA 1
ATOM 1500 C C . ALA B 1 79 ? -5.895 13.688 15.133 1 98.12 79 ALA B C 1
ATOM 1502 O O . ALA B 1 79 ? -6.461 13.812 14.047 1 98.12 79 ALA B O 1
ATOM 1503 N N . LYS B 1 80 ? -5.285 14.742 15.719 1 98.31 80 LYS B N 1
ATOM 1504 C CA . LYS B 1 80 ? -5.328 16.109 15.219 1 98.31 80 LYS B CA 1
ATOM 1505 C C . LYS B 1 80 ? -4.73 16.219 13.82 1 98.31 80 LYS B C 1
ATOM 1507 O O . LYS B 1 80 ? -5.27 16.906 12.953 1 98.31 80 LYS B O 1
ATOM 1512 N N . GLU B 1 81 ? -3.613 15.531 13.656 1 98.12 81 GLU B N 1
ATOM 1513 C CA . GLU B 1 81 ? -2.941 15.578 12.359 1 98.12 81 GLU B CA 1
ATOM 1514 C C . GLU B 1 81 ? -3.865 15.102 11.242 1 98.12 81 GLU B C 1
ATOM 1516 O O . GLU B 1 81 ? -3.883 15.688 10.156 1 98.12 81 GLU B O 1
ATOM 1521 N N . PHE B 1 82 ? -4.617 14.047 11.484 1 98.12 82 PHE B N 1
ATOM 1522 C CA . PHE B 1 82 ? -5.535 13.539 10.477 1 98.12 82 PHE B CA 1
ATOM 1523 C C . PHE B 1 82 ? -6.688 14.516 10.25 1 98.12 82 PHE B C 1
ATOM 1525 O O . PHE B 1 82 ? -7.078 14.766 9.109 1 98.12 82 PHE B O 1
ATOM 1532 N N . VAL B 1 83 ? -7.234 15.008 11.32 1 97.25 83 VAL B N 1
ATOM 1533 C CA . VAL B 1 83 ? -8.336 15.961 11.219 1 97.25 83 VAL B CA 1
ATOM 1534 C C . VAL B 1 83 ? -7.887 17.188 10.414 1 97.25 83 VAL B C 1
ATOM 1536 O O . VAL B 1 83 ? -8.625 17.672 9.562 1 97.25 83 VAL B O 1
ATOM 1539 N N . ASP B 1 84 ? -6.707 17.641 10.641 1 97.62 84 ASP B N 1
ATOM 1540 C CA . ASP B 1 84 ? -6.152 18.766 9.875 1 97.62 84 ASP B CA 1
ATOM 1541 C C . ASP B 1 84 ? -6.039 18.406 8.398 1 97.62 84 ASP B C 1
ATOM 1543 O O . ASP B 1 84 ? -6.383 19.219 7.531 1 97.62 84 ASP B O 1
ATOM 1547 N N . PHE B 1 85 ? -5.57 17.219 8.078 1 98.06 85 PHE B N 1
ATOM 1548 C CA . PHE B 1 85 ? -5.477 16.719 6.715 1 98.06 85 PHE B CA 1
ATOM 1549 C C . PHE B 1 85 ? -6.855 16.672 6.062 1 98.06 85 PHE B C 1
ATOM 1551 O O . PHE B 1 85 ? -7.051 17.219 4.969 1 98.06 85 PHE B O 1
ATOM 1558 N N . ALA B 1 86 ? -7.816 16.141 6.785 1 96.25 86 ALA B N 1
ATOM 1559 C CA . ALA B 1 86 ? -9.164 15.961 6.254 1 96.25 86 ALA B CA 1
ATOM 1560 C C . ALA B 1 86 ? -9.836 17.312 6 1 96.25 86 ALA B C 1
ATOM 1562 O O . ALA B 1 86 ? -10.617 17.453 5.055 1 96.25 86 ALA B O 1
ATOM 1563 N N . ASN B 1 87 ? -9.477 18.266 6.781 1 96.19 87 ASN B N 1
ATOM 1564 C CA . ASN B 1 87 ? -10.102 19.578 6.703 1 96.19 87 ASN B CA 1
ATOM 1565 C C . ASN B 1 87 ? -9.25 20.562 5.898 1 96.19 87 ASN B C 1
ATOM 1567 O O . ASN B 1 87 ? -9.578 21.75 5.812 1 96.19 87 ASN B O 1
ATOM 1571 N N . SER B 1 88 ? -8.188 20.156 5.352 1 96.44 88 SER B N 1
ATOM 1572 C CA . SER B 1 88 ? -7.195 21.031 4.734 1 96.44 88 SER B CA 1
ATOM 1573 C C . SER B 1 88 ? -7.773 21.75 3.529 1 96.44 88 SER B C 1
ATOM 1575 O O . SER B 1 88 ? -7.301 22.828 3.164 1 96.44 88 SER B O 1
ATOM 1577 N N . GLY B 1 89 ? -8.742 21.156 2.848 1 96.69 89 GLY B N 1
ATOM 1578 C CA . GLY B 1 89 ? -9.266 21.688 1.602 1 96.69 89 GLY B CA 1
ATOM 1579 C C . GLY B 1 89 ? -8.352 21.453 0.416 1 96.69 89 GLY B C 1
ATOM 1580 O O . GLY B 1 89 ? -8.562 22 -0.666 1 96.69 89 GLY B O 1
ATOM 1581 N N . ALA B 1 90 ? -7.359 20.594 0.592 1 97.94 90 ALA B N 1
ATOM 1582 C CA . ALA B 1 90 ? -6.34 20.391 -0.437 1 97.94 90 ALA B CA 1
ATOM 1583 C C . ALA B 1 90 ? -6.738 19.266 -1.383 1 97.94 90 ALA B C 1
ATOM 1585 O O . ALA B 1 90 ? -6.172 19.125 -2.471 1 97.94 90 ALA B O 1
ATOM 1586 N N . LEU B 1 91 ? -7.684 18.438 -0.987 1 98.06 91 LEU B N 1
ATOM 1587 C CA . LEU B 1 91 ? -8.078 17.297 -1.792 1 98.06 91 LEU B CA 1
ATOM 1588 C C . LEU B 1 91 ? -9.039 17.703 -2.9 1 98.06 91 LEU B C 1
ATOM 1590 O O . LEU B 1 91 ? -9.984 18.453 -2.656 1 98.06 91 LEU B O 1
ATOM 1594 N N . ALA B 1 92 ? -8.789 17.219 -4.086 1 98.12 92 ALA B N 1
ATOM 1595 C CA . ALA B 1 92 ? -9.617 17.531 -5.246 1 98.12 92 ALA B CA 1
ATOM 1596 C C . ALA B 1 92 ? -10.922 16.734 -5.219 1 98.12 92 ALA B C 1
ATOM 1598 O O . ALA B 1 92 ? -11.906 17.125 -5.852 1 98.12 92 ALA B O 1
ATOM 1599 N N . GLN B 1 93 ? -10.938 15.648 -4.602 1 96.88 93 GLN B N 1
ATOM 1600 C CA . GLN B 1 93 ? -12.055 14.734 -4.434 1 96.88 93 GLN B CA 1
ATOM 1601 C C . GLN B 1 93 ? -11.883 13.875 -3.182 1 96.88 93 GLN B C 1
ATOM 1603 O O . GLN B 1 93 ? -10.766 13.703 -2.688 1 96.88 93 GLN B O 1
ATOM 1608 N N . PRO B 1 94 ? -12.984 13.453 -2.584 1 95.44 94 PRO B N 1
ATOM 1609 C CA . PRO B 1 94 ? -12.844 12.555 -1.435 1 95.44 94 PRO B CA 1
ATOM 1610 C C . PRO B 1 94 ? -12.062 11.281 -1.767 1 95.44 94 PRO B C 1
ATOM 1612 O O . PRO B 1 94 ? -12.227 10.719 -2.852 1 95.44 94 PRO B O 1
ATOM 1615 N N . PRO B 1 95 ? -11.188 10.898 -0.851 1 95.75 95 PRO B N 1
ATOM 1616 C CA . PRO B 1 95 ? -10.523 9.609 -1.078 1 95.75 95 PRO B CA 1
ATOM 1617 C C . PRO B 1 95 ? -11.492 8.43 -0.987 1 95.75 95 PRO B C 1
ATOM 1619 O O . PRO B 1 95 ? -12.523 8.523 -0.323 1 95.75 95 PRO B O 1
ATOM 1622 N N . LYS B 1 96 ? -11.312 7.371 -1.651 1 93.69 96 LYS B N 1
ATOM 1623 C CA . LYS B 1 96 ? -12.062 6.113 -1.608 1 93.69 96 LYS B CA 1
ATOM 1624 C C . LYS B 1 96 ? -11.141 4.941 -1.286 1 93.69 96 LYS B C 1
ATOM 1626 O O . LYS B 1 96 ? -10.922 4.066 -2.127 1 93.69 96 LYS B O 1
ATOM 1631 N N . PRO B 1 97 ? -10.664 4.906 -0.036 1 98.06 97 PRO B N 1
ATOM 1632 C CA . PRO B 1 97 ? -9.719 3.84 0.296 1 98.06 97 PRO B CA 1
ATOM 1633 C C . PRO B 1 97 ? -10.359 2.455 0.292 1 98.06 97 PRO B C 1
ATOM 1635 O O . PRO B 1 97 ? -11.547 2.32 0.605 1 98.06 97 PRO B O 1
ATOM 1638 N N . LYS B 1 98 ? -9.602 1.469 -0.075 1 98.12 98 LYS B N 1
ATOM 1639 C CA . LYS B 1 98 ? -9.969 0.062 0.069 1 98.12 98 LYS B CA 1
ATOM 1640 C C . LYS B 1 98 ? -9.383 -0.531 1.345 1 98.12 98 LYS B C 1
ATOM 1642 O O . LYS B 1 98 ? -8.203 -0.33 1.642 1 98.12 98 LYS B O 1
ATOM 1647 N N . PHE B 1 99 ? -10.203 -1.175 2.131 1 98.75 99 PHE B N 1
ATOM 1648 C CA . PHE B 1 99 ? -9.75 -2 3.244 1 98.75 99 PHE B CA 1
ATOM 1649 C C . PHE B 1 99 ? -9.742 -3.475 2.857 1 98.75 99 PHE B C 1
ATOM 1651 O O . PHE B 1 99 ? -10.805 -4.066 2.637 1 98.75 99 PHE B O 1
ATOM 1658 N N . LEU B 1 100 ? -8.555 -4.043 2.758 1 98.81 100 LEU B N 1
ATOM 1659 C CA . LEU B 1 100 ? -8.43 -5.383 2.201 1 98.81 100 LEU B CA 1
ATOM 1660 C C . LEU B 1 100 ? -7.574 -6.27 3.104 1 98.81 100 LEU B C 1
ATOM 1662 O O . LEU B 1 100 ? -6.961 -5.781 4.055 1 98.81 100 LEU B O 1
ATOM 1666 N N . HIS B 1 101 ? -7.676 -7.535 2.828 1 98.44 101 HIS B N 1
ATOM 1667 C CA . HIS B 1 101 ? -6.84 -8.5 3.531 1 98.44 101 HIS B CA 1
ATOM 1668 C C . HIS B 1 101 ? -5.707 -9 2.641 1 98.44 101 HIS B C 1
ATOM 1670 O O . HIS B 1 101 ? -5.93 -9.344 1.478 1 98.44 101 HIS B O 1
ATOM 1676 N N . ALA B 1 102 ? -4.523 -9.023 3.256 1 98.62 102 ALA B N 1
ATOM 1677 C CA . ALA B 1 102 ? -3.336 -9.461 2.531 1 98.62 102 ALA B CA 1
ATOM 1678 C C . ALA B 1 102 ? -3.504 -10.891 2.023 1 98.62 102 ALA B C 1
ATOM 1680 O O . ALA B 1 102 ? -4.016 -11.758 2.738 1 98.62 102 ALA B O 1
ATOM 1681 N N . LEU B 1 103 ? -3.068 -11.148 0.747 1 98.69 103 LEU B N 1
ATOM 1682 C CA . LEU B 1 103 ? -2.902 -12.531 0.314 1 98.69 103 LEU B CA 1
ATOM 1683 C C . LEU B 1 103 ? -1.881 -13.258 1.185 1 98.69 103 LEU B C 1
ATOM 1685 O O . LEU B 1 103 ? -0.871 -12.672 1.582 1 98.69 103 LEU B O 1
ATOM 1689 N N . LYS B 1 104 ? -2.066 -14.523 1.384 1 98 104 LYS B N 1
ATOM 1690 C CA . LYS B 1 104 ? -1.112 -15.367 2.1 1 98 104 LYS B CA 1
ATOM 1691 C C . LYS B 1 104 ? -0.183 -16.094 1.129 1 98 104 LYS B C 1
ATOM 1693 O O . LYS B 1 104 ? -0.595 -16.469 0.03 1 98 104 LYS B O 1
ATOM 1698 N N . PRO B 1 105 ? 1.103 -16.172 1.653 1 97.81 105 PRO B N 1
ATOM 1699 C CA . PRO B 1 105 ? 1.986 -16.953 0.791 1 97.81 105 PRO B CA 1
ATOM 1700 C C . PRO B 1 105 ? 1.461 -18.375 0.541 1 97.81 105 PRO B C 1
ATOM 1702 O O . PRO B 1 105 ? 0.79 -18.938 1.402 1 97.81 105 PRO B O 1
ATOM 1705 N N . LEU B 1 106 ? 1.783 -18.906 -0.676 1 93.69 106 LEU B N 1
ATOM 1706 C CA . LEU B 1 106 ? 1.368 -20.266 -1.033 1 93.69 106 LEU B CA 1
ATOM 1707 C C . LEU B 1 106 ? 2.092 -21.297 -0.177 1 93.69 106 LEU B C 1
ATOM 1709 O O . LEU B 1 106 ? 3.291 -21.172 0.076 1 93.69 106 LEU B O 1
#

Organism: NCBI:txid1442368

Sequence (212 aa):
MSVEFPPIPEGQFELYADLYAKDGRGDDLERYLRALKRLTESEPGVLEYAIARDDENPNHFHVFERYTGRKAFEAHVAAKEFVDFANSGALAQPPKPKFLHALKPLMSVEFPPIPEGQFELYADLYAKDGRGDDLERYLRALKRLTESEPGVLEYAIARDDENPNHFHVFERYTGRKAFEAHVAAKEFVDFANSGALAQPPKPKFLHALKPL

Secondary structure (DSSP, 8-state):
-PPP-PPPPSS-EEEEEEEEBPTT-HHHHHHHHHHHHHHHTT-TTEEEEEEEE-SS-TTEEEEEEEESSHHHHHHHHHSHHHHHHHTSS-BSS----EEE-BPPP-/-PPP-PPPPSS-EEEEEEEEBPTT-HHHHHHHHHHHHHHHTT-TTEEEEEEEE-SS-TTEEEEEEEESSHHHHHHHHHSHHHHHHHTSS-BSS----EEE-BPPP-